Protein AF-A0A950PUH5-F1 (afdb_monomer)

Sequence (295 aa):
MNLLVKGTTGPLAGQVEVPCSKYHAHRALILASLAPGTSRIIGLSDARHVKYTIDVLRALGTTIEVAGNDFLVTGGPYRVKRRVVSVGSSGSTLYFMIGLASLADAPITLTAQKYFRRRPVGPLLHALAAMGVEFQSSHGCPPINISPRKPRGGRIVIPGTLSQWISGLLLLAPFADEHTVIEVEGELNERPYIDLTIRMMAAVGLHVEIGPGHRSFAIEPNQRAHPATMELPADIGSAAFGLAVTALHPSNVLFSGLQTMPGQTADHPEGAFLDIVAEMGLPMAYDAQARAVRV

Radius of gyration: 20.1 Å; Cα contacts (8 Å, |Δi|>4): 677; chains: 1; bounding box: 50×39×52 Å

Secondary structure (DSSP, 8-state):
---------S-EEEEEEPPB-HHHHHHHHHHHHHSSEEEEEES----HHHHHHHHHHHHTT-EEEEETTEEEEEE-S---S-SEEE-TT-HHHHHHHHHHGGGSSS-EEEE--TTGGG---HHHHHHHHHTT--EEESTT-S-EEE-------EEEEEETT-HHHHHHHHHHGGGSSS-EEEEEES----HHHHHHHHHHHHHTT---EEPGGGSEEEE-SS------EEE--B-HHHHHHHHHHHHHS-EEEEEET---SSGGG-SSTTTHHHHHHHHTT---EEETTTTEEE-

Solvent-accessible surface ar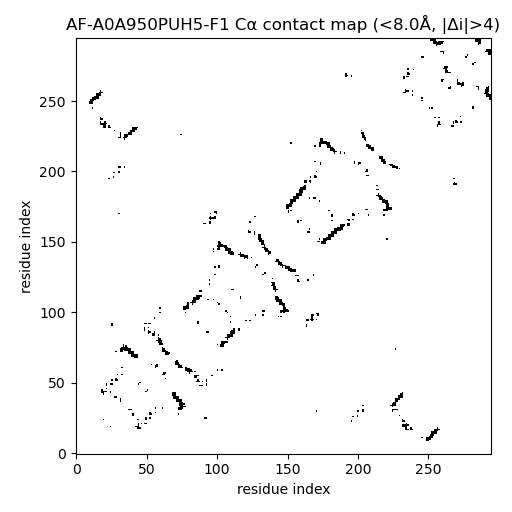ea (backbone atoms only — not comparable to full-atom values): 15040 Å² total; per-residue (Å²): 133,90,83,78,87,82,81,79,95,67,67,47,70,52,74,44,81,38,56,32,18,57,73,49,48,49,50,52,56,53,53,25,31,56,1,58,43,67,13,40,30,44,50,59,60,85,49,70,54,44,52,25,39,53,52,44,41,41,25,29,54,34,48,76,46,76,59,88,58,21,36,41,25,41,17,34,85,36,40,64,72,42,55,67,41,55,28,40,84,24,63,64,41,42,46,37,40,61,55,49,47,13,61,21,77,40,58,36,28,46,30,44,36,84,73,45,28,69,45,76,43,47,67,51,50,54,31,39,42,62,24,48,40,48,68,48,52,67,89,35,16,39,50,34,39,29,39,51,34,68,30,43,28,36,81,30,63,42,64,18,79,44,34,53,50,56,38,13,50,62,72,34,34,33,59,7,76,31,55,20,37,43,34,44,42,80,66,74,40,62,55,48,55,37,53,51,47,52,56,55,36,45,63,23,62,36,70,71,48,76,37,79,91,71,37,31,36,42,24,60,36,67,53,60,47,40,50,37,80,45,74,44,49,42,21,53,78,66,40,47,60,56,54,52,55,48,66,75,39,62,47,50,35,34,34,33,50,41,69,61,77,59,15,88,76,35,91,47,68,56,19,62,56,53,43,53,46,43,75,74,63,45,73,67,44,75,37,80,89,74,40,15,32,35,55

Structure (mmCIF, N/CA/C/O backbone):
data_AF-A0A950PUH5-F1
#
_entry.id   AF-A0A950PUH5-F1
#
loop_
_atom_site.group_PDB
_atom_site.id
_atom_site.type_symbol
_atom_site.label_atom_id
_atom_site.label_alt_id
_atom_site.label_comp_id
_atom_site.label_asym_id
_atom_site.label_entity_id
_atom_site.label_seq_id
_atom_site.pdbx_PDB_ins_code
_atom_site.Cartn_x
_atom_site.Cartn_y
_atom_site.Cartn_z
_atom_site.occupancy
_atom_site.B_iso_or_equiv
_atom_site.auth_seq_id
_atom_site.auth_comp_id
_atom_site.auth_asym_id
_atom_site.auth_atom_id
_atom_site.pdbx_PDB_model_num
ATOM 1 N N . MET A 1 1 ? -27.978 1.464 5.184 1.00 44.41 1 MET A N 1
ATOM 2 C CA . MET A 1 1 ? -28.828 2.222 6.123 1.00 44.41 1 MET A CA 1
ATOM 3 C C . MET A 1 1 ? -28.133 3.550 6.380 1.00 44.41 1 MET A C 1
ATOM 5 O O . MET A 1 1 ? -26.979 3.516 6.778 1.00 44.41 1 MET A O 1
ATOM 9 N N . ASN A 1 2 ? -28.769 4.686 6.084 1.00 54.84 2 ASN A N 1
ATOM 10 C CA . ASN A 1 2 ? -28.227 6.007 6.426 1.00 54.84 2 ASN A CA 1
ATOM 11 C C . ASN A 1 2 ? -28.844 6.416 7.766 1.00 54.84 2 ASN A C 1
ATOM 13 O O . ASN A 1 2 ? -29.885 7.067 7.790 1.00 54.84 2 ASN A O 1
ATOM 17 N N . LEU A 1 3 ? -28.268 5.933 8.868 1.00 69.88 3 LEU A N 1
ATOM 18 C CA . LEU A 1 3 ? -28.714 6.312 10.205 1.00 69.88 3 LEU A CA 1
ATOM 19 C C . LEU A 1 3 ? -28.167 7.711 10.519 1.00 69.88 3 LEU A C 1
ATOM 21 O O . LEU A 1 3 ? -26.961 7.928 10.441 1.00 69.88 3 LEU A O 1
ATOM 25 N N . LEU A 1 4 ? -29.047 8.650 10.861 1.00 73.31 4 LEU A N 1
ATOM 26 C CA . LEU A 1 4 ? -28.674 9.985 11.326 1.00 73.31 4 LEU A CA 1
ATOM 27 C C . LEU A 1 4 ? -29.206 10.156 12.751 1.00 73.31 4 LEU A C 1
ATOM 29 O O . LEU A 1 4 ? -30.419 10.202 12.952 1.00 73.31 4 LEU A O 1
ATOM 33 N N . VAL A 1 5 ? -28.307 10.251 13.731 1.00 72.44 5 VAL A N 1
ATOM 34 C CA . VAL A 1 5 ? -28.673 10.530 15.127 1.00 72.44 5 VAL A CA 1
ATOM 35 C C . VAL A 1 5 ? -28.865 12.041 15.284 1.00 72.44 5 VAL A C 1
ATOM 37 O O . VAL A 1 5 ? -27.945 12.812 15.020 1.00 72.44 5 VAL A O 1
ATOM 40 N N . LYS A 1 6 ? -30.070 12.478 15.673 1.00 72.00 6 LYS A N 1
ATOM 41 C CA . LYS A 1 6 ? -30.393 13.892 15.930 1.00 72.00 6 LYS A CA 1
ATOM 42 C C . LYS A 1 6 ? -30.508 14.137 17.430 1.00 72.00 6 LYS A C 1
ATOM 44 O O . LYS A 1 6 ? -31.550 13.865 18.017 1.00 72.00 6 LYS A O 1
ATOM 49 N N . GLY A 1 7 ? -29.444 14.695 18.001 1.00 70.31 7 GLY A N 1
ATOM 50 C CA . GLY A 1 7 ? -29.338 14.955 19.433 1.00 70.31 7 GLY A CA 1
ATOM 51 C C . GLY A 1 7 ? -29.055 13.690 20.244 1.00 70.31 7 GLY A C 1
ATOM 52 O O . GLY A 1 7 ? -29.505 12.596 19.915 1.00 70.31 7 GLY A O 1
ATOM 53 N N . THR A 1 8 ? -28.295 13.861 21.320 1.00 70.94 8 THR A N 1
ATOM 54 C CA . THR A 1 8 ? -28.185 12.899 22.415 1.00 70.94 8 THR A CA 1
ATOM 55 C C . THR A 1 8 ? -28.137 13.687 23.718 1.00 70.94 8 THR A C 1
ATOM 57 O O . THR A 1 8 ? -27.443 14.699 23.814 1.00 70.94 8 THR A O 1
ATOM 60 N N . THR A 1 9 ? -28.933 13.270 24.698 1.00 74.00 9 THR A N 1
ATOM 61 C CA . THR A 1 9 ? -28.999 13.899 26.028 1.00 74.00 9 THR A CA 1
ATOM 62 C C . THR A 1 9 ? -28.400 13.013 27.117 1.00 74.00 9 THR A C 1
ATOM 64 O O . THR A 1 9 ? -28.302 13.446 28.260 1.00 74.00 9 THR A O 1
ATOM 67 N N . GLY A 1 10 ? -28.029 11.773 26.783 1.00 80.94 10 GLY A N 1
ATOM 68 C CA . GLY A 1 10 ? -27.481 10.792 27.716 1.00 80.94 10 GLY A CA 1
ATOM 69 C C . GLY A 1 10 ? -26.020 10.453 27.416 1.00 80.94 10 GLY A C 1
ATOM 70 O O . GLY A 1 10 ? -25.538 10.744 26.316 1.00 80.94 10 GLY A O 1
ATOM 71 N N . PRO A 1 11 ? -25.316 9.834 28.381 1.00 88.19 11 PRO A N 1
ATOM 72 C CA . PRO A 1 11 ? -23.960 9.362 28.165 1.00 88.19 11 PRO A CA 1
ATOM 73 C C . PRO A 1 11 ? -23.928 8.264 27.098 1.00 88.19 11 PRO A C 1
ATOM 75 O O . PRO A 1 11 ? -24.840 7.439 27.006 1.00 88.19 11 PRO A O 1
ATOM 78 N N . LEU A 1 12 ? -22.865 8.240 26.302 1.00 91.25 12 LEU A N 1
ATOM 79 C CA . LEU A 1 12 ? -22.627 7.175 25.334 1.00 91.25 12 LEU A CA 1
ATOM 80 C C . LEU A 1 12 ? -22.021 5.977 26.055 1.00 91.25 12 LEU A C 1
ATOM 82 O O . LEU A 1 12 ? -21.025 6.115 26.753 1.00 91.25 12 LEU A O 1
ATOM 86 N N . ALA A 1 13 ? -22.593 4.791 25.887 1.00 93.38 13 ALA A N 1
ATOM 87 C CA . ALA A 1 13 ? -22.060 3.580 26.494 1.00 93.38 13 ALA A CA 1
ATOM 88 C C . ALA A 1 13 ? -22.127 2.409 25.519 1.00 93.38 13 ALA A C 1
ATOM 90 O O . ALA A 1 13 ? -23.060 2.312 24.720 1.00 93.38 13 ALA A O 1
ATOM 91 N N . GLY A 1 14 ? -21.149 1.511 25.600 1.00 93.69 14 GLY A N 1
ATOM 92 C CA . GLY A 1 14 ? -21.136 0.282 24.812 1.00 93.69 14 GLY A CA 1
ATOM 93 C C . GLY A 1 14 ? -19.748 -0.090 24.312 1.00 93.69 14 GLY A C 1
ATOM 94 O O . GLY A 1 14 ? -18.735 0.232 24.929 1.00 93.69 14 GLY A O 1
ATOM 95 N N . GLN A 1 15 ? -19.717 -0.795 23.187 1.00 94.31 15 GLN A N 1
ATOM 96 C CA . GLN A 1 15 ? -18.498 -1.291 22.564 1.00 94.31 15 GLN A CA 1
ATOM 97 C C . GLN A 1 15 ? -18.564 -1.058 21.057 1.00 94.31 15 GLN A C 1
ATOM 99 O O . GLN A 1 15 ? -19.607 -1.262 20.434 1.00 94.31 15 GLN A O 1
ATOM 104 N N . VAL A 1 16 ? -17.443 -0.638 20.483 1.00 92.81 16 VAL A N 1
ATOM 105 C CA . VAL A 1 16 ? -17.252 -0.467 19.045 1.00 92.81 16 VAL A CA 1
ATOM 106 C C . VAL A 1 16 ? -16.056 -1.310 18.630 1.00 92.81 16 VAL A C 1
ATOM 108 O O . VAL A 1 16 ? -14.972 -1.187 19.195 1.00 92.81 16 VAL A O 1
ATOM 111 N N . GLU A 1 17 ? -16.254 -2.172 17.640 1.00 92.75 17 GLU A N 1
ATOM 112 C CA . GLU A 1 17 ? -15.165 -2.903 17.002 1.00 92.75 17 GLU A CA 1
ATOM 113 C C . GLU A 1 17 ? -14.453 -1.985 16.006 1.00 92.75 17 GLU A C 1
ATOM 115 O O . GLU A 1 17 ? -15.073 -1.451 15.082 1.00 92.75 17 GLU A O 1
ATOM 120 N N . VAL A 1 18 ? -13.152 -1.771 16.206 1.00 94.06 18 VAL A N 1
ATOM 121 C CA . VAL A 1 18 ? -12.326 -1.008 15.272 1.00 94.06 18 VAL A CA 1
ATOM 122 C C . VAL A 1 18 ? -11.868 -1.951 14.157 1.00 94.06 18 VAL A C 1
ATOM 124 O O . VAL A 1 18 ? -11.205 -2.948 14.448 1.00 94.06 18 VAL A O 1
ATOM 127 N N . PRO A 1 19 ? -12.188 -1.662 12.882 1.00 94.19 19 PRO A N 1
ATOM 128 C CA . PRO A 1 19 ? -11.822 -2.538 11.775 1.00 94.19 19 PRO A CA 1
ATOM 129 C C . PRO A 1 19 ? -10.303 -2.566 11.558 1.00 94.19 19 PRO A C 1
ATOM 131 O O . PRO A 1 19 ? -9.586 -1.649 11.960 1.00 94.19 19 PRO A O 1
ATOM 134 N N . CYS A 1 20 ? -9.804 -3.583 10.854 1.00 95.69 20 CYS A N 1
ATOM 135 C CA . CYS A 1 20 ? -8.401 -3.640 10.443 1.00 95.69 20 CYS A CA 1
ATOM 136 C C . CYS A 1 20 ? -8.028 -2.498 9.480 1.00 95.69 20 CYS A C 1
ATOM 138 O O . CYS A 1 20 ? -8.773 -2.162 8.549 1.00 95.69 20 CYS A O 1
ATOM 140 N N . SER A 1 21 ? -6.814 -1.969 9.648 1.00 96.62 21 SER A N 1
ATOM 141 C CA . SER A 1 21 ? -6.247 -0.864 8.876 1.00 96.62 21 SER A CA 1
ATOM 142 C C . SER A 1 21 ? -6.249 -1.145 7.378 1.00 96.62 21 SER A C 1
ATOM 144 O O . SER A 1 21 ? -5.502 -1.987 6.869 1.00 96.62 21 SER A O 1
ATOM 146 N N . LYS A 1 22 ? -7.038 -0.363 6.631 1.00 96.12 22 LYS A N 1
ATOM 147 C CA . LYS A 1 22 ? -7.065 -0.427 5.159 1.00 96.12 22 LYS A CA 1
ATOM 148 C C . LYS A 1 22 ? -5.685 -0.150 4.549 1.00 96.12 22 LYS A C 1
ATOM 150 O O . LYS A 1 22 ? -5.359 -0.685 3.492 1.00 96.12 22 LYS A O 1
ATOM 155 N N . TYR A 1 23 ? -4.871 0.690 5.198 1.00 97.25 23 TYR A N 1
ATOM 156 C CA . TYR A 1 23 ? -3.547 1.074 4.706 1.00 97.25 23 TYR A CA 1
ATOM 157 C C . TYR A 1 23 ? -2.560 -0.092 4.759 1.00 97.25 23 TYR A C 1
ATOM 159 O O . TYR A 1 23 ? -1.785 -0.265 3.812 1.00 97.25 23 TYR A O 1
ATOM 167 N N . HIS A 1 24 ? -2.637 -0.894 5.824 1.00 98.31 24 HIS A N 1
ATOM 168 C CA . HIS A 1 24 ? -1.911 -2.154 5.949 1.00 98.31 24 HIS A CA 1
ATOM 169 C C . HIS A 1 24 ? -2.486 -3.196 4.992 1.00 98.31 24 HIS A C 1
ATOM 171 O O . HIS A 1 24 ? -1.733 -3.798 4.237 1.00 98.31 24 HIS A O 1
ATOM 177 N N . ALA A 1 25 ? -3.814 -3.341 4.930 1.00 98.44 25 ALA A N 1
ATOM 178 C CA . ALA A 1 25 ? -4.468 -4.335 4.081 1.00 98.44 25 ALA A CA 1
ATOM 179 C C . ALA A 1 25 ? -4.071 -4.200 2.602 1.00 98.44 25 ALA A C 1
ATOM 181 O O . ALA A 1 25 ? -3.715 -5.192 1.970 1.00 98.44 25 ALA A O 1
ATOM 182 N N . HIS A 1 26 ? -4.062 -2.975 2.059 1.00 98.69 26 HIS A N 1
ATOM 183 C CA . HIS A 1 26 ? -3.598 -2.710 0.693 1.00 98.69 26 HIS A CA 1
ATOM 184 C C . HIS A 1 26 ? -2.181 -3.243 0.448 1.00 98.69 26 HIS A C 1
ATOM 186 O O . HIS A 1 26 ? -1.953 -3.965 -0.520 1.00 98.69 26 HIS A O 1
ATOM 192 N N . ARG A 1 27 ? -1.237 -2.895 1.327 1.00 98.75 27 ARG A N 1
ATOM 193 C CA . ARG A 1 27 ? 0.175 -3.271 1.194 1.00 98.75 27 ARG A CA 1
ATOM 194 C C . ARG A 1 27 ? 0.385 -4.762 1.411 1.00 98.75 27 ARG A C 1
ATOM 196 O O . ARG A 1 27 ? 1.064 -5.377 0.604 1.00 98.75 27 ARG A O 1
ATOM 203 N N . ALA A 1 28 ? -0.242 -5.341 2.433 1.00 98.81 28 ALA A N 1
ATOM 204 C CA . ALA A 1 28 ? -0.144 -6.763 2.737 1.00 98.81 28 ALA A CA 1
ATOM 205 C C . ALA A 1 28 ? -0.625 -7.609 1.555 1.00 98.81 28 ALA A C 1
ATOM 207 O O . ALA A 1 28 ? 0.095 -8.494 1.108 1.00 98.81 28 ALA A O 1
ATOM 208 N N . LEU A 1 29 ? -1.800 -7.298 0.994 1.00 98.88 29 LEU A N 1
ATOM 209 C CA . LEU A 1 29 ? -2.351 -8.024 -0.155 1.00 98.88 29 LEU A CA 1
ATOM 210 C C . LEU A 1 29 ? -1.448 -7.918 -1.389 1.00 98.88 29 LEU A C 1
ATOM 212 O O . LEU A 1 29 ? -1.213 -8.917 -2.064 1.00 98.88 29 LEU A O 1
ATOM 216 N N . ILE A 1 30 ? -0.930 -6.721 -1.676 1.00 98.88 30 ILE A N 1
ATOM 217 C CA . ILE A 1 30 ? -0.056 -6.485 -2.831 1.00 98.88 30 ILE A CA 1
ATOM 218 C C . ILE A 1 30 ? 1.291 -7.195 -2.655 1.00 98.88 30 ILE A C 1
ATOM 220 O O . ILE A 1 30 ? 1.709 -7.936 -3.540 1.00 98.88 30 ILE A O 1
ATOM 224 N N . LEU A 1 31 ? 1.955 -7.034 -1.512 1.00 98.88 31 LEU A N 1
ATOM 225 C CA . LEU A 1 31 ? 3.243 -7.676 -1.234 1.00 98.88 31 LEU A CA 1
ATOM 226 C C . LEU A 1 31 ? 3.122 -9.202 -1.229 1.00 98.88 31 LEU A C 1
ATOM 228 O O . LEU A 1 31 ? 3.927 -9.886 -1.856 1.00 98.88 31 LEU A O 1
ATOM 232 N N . ALA A 1 32 ? 2.064 -9.733 -0.615 1.00 98.81 32 ALA A N 1
ATOM 233 C CA . ALA A 1 32 ? 1.761 -11.157 -0.643 1.00 98.81 32 ALA A CA 1
ATOM 234 C C . ALA A 1 32 ? 1.524 -11.685 -2.065 1.00 98.81 32 ALA A C 1
ATOM 236 O O . ALA A 1 32 ? 1.922 -12.801 -2.378 1.00 98.81 32 ALA A O 1
ATOM 237 N N . SER A 1 33 ? 0.902 -10.890 -2.943 1.00 98.81 33 SER A N 1
ATOM 238 C CA . SER A 1 33 ? 0.663 -11.292 -4.333 1.00 98.81 33 SER A CA 1
ATOM 239 C C . SER A 1 33 ? 1.938 -11.367 -5.180 1.00 98.81 33 SER A C 1
ATOM 241 O O . SER A 1 33 ? 1.992 -12.152 -6.125 1.00 98.81 33 SER A O 1
ATOM 243 N N . LEU A 1 34 ? 2.967 -10.596 -4.813 1.00 98.56 34 LEU A N 1
ATOM 244 C CA . LEU A 1 34 ? 4.275 -10.568 -5.472 1.00 98.56 34 LEU A CA 1
ATOM 245 C C . LEU A 1 34 ? 5.205 -11.692 -4.992 1.00 98.56 34 LEU A C 1
ATOM 247 O O . LEU A 1 34 ? 6.172 -12.016 -5.679 1.00 98.56 34 LEU A O 1
ATOM 251 N N . ALA A 1 35 ? 4.926 -12.281 -3.828 1.00 98.38 35 ALA A N 1
ATOM 252 C CA . ALA A 1 35 ? 5.713 -13.347 -3.224 1.00 98.38 35 ALA A CA 1
ATOM 253 C C . ALA A 1 35 ? 5.300 -14.731 -3.763 1.00 98.38 35 ALA A C 1
ATOM 255 O O . ALA A 1 35 ? 4.180 -15.170 -3.497 1.00 98.38 35 ALA A O 1
ATOM 256 N N . PRO A 1 36 ? 6.167 -15.465 -4.489 1.00 98.19 36 PRO A N 1
ATOM 257 C CA . PRO A 1 36 ? 5.839 -16.810 -4.954 1.00 98.19 36 PRO A CA 1
ATOM 258 C C . PRO A 1 36 ? 5.599 -17.771 -3.781 1.00 98.19 36 PRO A C 1
ATOM 260 O O . PRO A 1 36 ? 6.503 -18.026 -2.986 1.00 98.19 36 PRO A O 1
ATOM 263 N N . GLY A 1 37 ? 4.387 -18.322 -3.693 1.00 98.38 37 GLY A N 1
ATOM 264 C CA . GLY A 1 37 ? 3.935 -19.171 -2.583 1.00 98.38 37 GLY A CA 1
ATOM 265 C C . GLY A 1 37 ? 2.745 -18.561 -1.839 1.00 98.38 37 GLY A C 1
ATOM 266 O O . GLY A 1 37 ? 2.117 -17.630 -2.334 1.00 98.38 37 GLY A O 1
ATOM 267 N N . THR A 1 38 ? 2.405 -19.098 -0.664 1.00 98.69 38 THR A N 1
ATOM 268 C CA . THR A 1 38 ? 1.219 -18.663 0.095 1.00 98.69 38 THR A CA 1
ATOM 269 C C . THR A 1 38 ? 1.609 -17.840 1.314 1.00 98.69 38 THR A C 1
ATOM 271 O O . THR A 1 38 ? 2.262 -18.344 2.224 1.00 98.69 38 THR A O 1
ATOM 274 N N . SER A 1 39 ? 1.172 -16.583 1.339 1.00 98.88 39 SER A N 1
ATOM 275 C CA . SER A 1 39 ? 1.250 -15.703 2.508 1.00 98.88 39 SER A CA 1
ATOM 276 C C . SER A 1 39 ? -0.055 -15.745 3.299 1.00 98.88 39 SER A C 1
ATOM 278 O O . SER A 1 39 ? -1.132 -15.934 2.724 1.00 98.88 39 SER A O 1
ATOM 280 N N . ARG A 1 40 ? 0.034 -15.510 4.609 1.00 98.75 40 ARG A N 1
ATOM 281 C CA . ARG A 1 40 ? -1.126 -15.369 5.497 1.00 98.75 40 ARG A CA 1
ATOM 282 C C . ARG A 1 40 ? -1.222 -13.928 5.976 1.00 98.75 40 ARG A C 1
ATOM 284 O O . ARG A 1 40 ? -0.257 -13.383 6.500 1.00 98.75 40 ARG A O 1
ATOM 291 N N . ILE A 1 41 ? -2.383 -13.314 5.813 1.00 98.69 41 ILE A N 1
ATOM 292 C CA . ILE A 1 41 ? -2.662 -11.981 6.346 1.00 98.69 41 ILE A CA 1
ATOM 293 C C . ILE A 1 41 ? -3.685 -12.153 7.462 1.00 98.69 41 ILE A C 1
ATOM 295 O O . ILE A 1 41 ? -4.821 -12.535 7.187 1.00 98.69 41 ILE A O 1
ATOM 299 N N . ILE A 1 42 ? -3.261 -11.916 8.701 1.00 97.94 42 ILE A N 1
ATOM 300 C CA . ILE A 1 42 ? -4.101 -12.048 9.890 1.00 97.94 42 ILE A CA 1
ATOM 301 C C . ILE A 1 42 ? -5.000 -10.815 9.990 1.00 97.94 42 ILE A C 1
ATOM 303 O O . ILE A 1 42 ? -4.504 -9.686 10.048 1.00 97.94 42 ILE A O 1
ATOM 307 N N . GLY A 1 43 ? -6.313 -11.042 10.005 1.00 95.62 43 GLY A N 1
ATOM 308 C CA . GLY A 1 43 ? -7.332 -9.994 9.978 1.00 95.62 43 GLY A CA 1
ATOM 309 C C . GLY A 1 43 ? -7.913 -9.723 8.585 1.00 95.62 43 GLY A C 1
ATOM 310 O O . GLY A 1 43 ? -7.241 -9.824 7.554 1.00 95.62 43 GLY A O 1
ATOM 311 N N . LEU A 1 44 ? -9.187 -9.317 8.561 1.00 95.31 44 LEU A N 1
ATOM 312 C CA . LEU A 1 44 ? -9.906 -8.903 7.354 1.00 95.31 44 LEU A CA 1
ATOM 313 C C . LEU A 1 44 ? -10.185 -7.402 7.385 1.00 95.31 44 LEU A C 1
ATOM 315 O O . LEU A 1 44 ? -10.523 -6.837 8.419 1.00 95.31 44 LEU A O 1
ATOM 319 N N . SER A 1 45 ? -10.130 -6.762 6.217 1.00 92.56 45 SER A N 1
ATOM 320 C CA . SER A 1 45 ? -10.630 -5.398 6.044 1.00 92.56 45 SER A CA 1
ATOM 321 C C . SER A 1 45 ? -11.886 -5.423 5.178 1.00 92.56 45 SER A C 1
ATOM 323 O O . SER A 1 45 ? -11.873 -5.900 4.040 1.00 92.56 45 SER A O 1
ATOM 325 N N . ASP A 1 46 ? -12.984 -4.895 5.710 1.00 86.00 46 ASP A N 1
ATOM 326 C CA . ASP A 1 46 ? -14.260 -4.751 5.008 1.00 86.00 46 ASP A CA 1
ATOM 327 C C . ASP A 1 46 ? -14.319 -3.479 4.140 1.00 86.00 46 ASP A C 1
ATOM 329 O O . ASP A 1 46 ? -15.240 -3.308 3.323 1.00 86.00 46 ASP A O 1
ATOM 333 N N . ALA A 1 47 ? -13.297 -2.621 4.261 1.00 92.06 47 ALA A N 1
ATOM 334 C CA . ALA A 1 47 ? -13.162 -1.370 3.545 1.00 92.06 47 ALA A CA 1
ATOM 335 C C . ALA A 1 47 ? -13.336 -1.581 2.037 1.00 92.06 47 ALA A C 1
ATOM 337 O O . ALA A 1 47 ? -12.592 -2.308 1.373 1.00 92.06 47 ALA A O 1
ATOM 338 N N . ARG A 1 48 ? -14.300 -0.861 1.450 1.00 93.69 48 ARG A N 1
ATOM 339 C CA . ARG A 1 48 ? -14.618 -0.958 0.015 1.00 93.69 48 ARG A CA 1
ATOM 340 C C . ARG A 1 48 ? -13.395 -0.742 -0.880 1.00 93.69 48 ARG A C 1
ATOM 342 O O . ARG A 1 48 ? -13.300 -1.351 -1.938 1.00 93.69 48 ARG A O 1
ATOM 349 N N . HIS A 1 49 ? -12.462 0.106 -0.454 1.00 95.06 49 HIS A N 1
ATOM 350 C CA . HIS A 1 49 ? -11.229 0.358 -1.192 1.00 95.06 49 HIS A CA 1
ATOM 351 C C . HIS A 1 49 ? -10.330 -0.883 -1.284 1.00 95.06 49 HIS A C 1
ATOM 353 O O . HIS A 1 49 ? -9.777 -1.131 -2.352 1.00 95.06 49 HIS A O 1
ATOM 359 N N . VAL A 1 50 ? -10.244 -1.692 -0.225 1.00 97.75 50 VAL A N 1
ATOM 360 C CA . VAL A 1 50 ? -9.453 -2.935 -0.198 1.00 97.75 50 VAL A CA 1
ATOM 361 C C . VAL A 1 50 ? -10.046 -3.978 -1.145 1.00 97.75 50 VAL A C 1
ATOM 363 O O . VAL A 1 50 ? -9.304 -4.662 -1.847 1.00 97.75 50 VAL A O 1
ATOM 366 N N . LYS A 1 51 ? -11.378 -4.026 -1.276 1.00 97.69 51 LYS A N 1
ATOM 367 C CA . LYS A 1 51 ? -12.051 -4.896 -2.257 1.00 97.69 51 LYS A CA 1
ATOM 368 C C . LYS A 1 51 ? -11.600 -4.609 -3.694 1.00 97.69 51 LYS A C 1
ATOM 370 O O . LYS A 1 51 ? -11.349 -5.552 -4.435 1.00 97.69 51 LYS A O 1
ATOM 375 N N . TYR A 1 52 ? -11.387 -3.340 -4.065 1.00 98.31 52 TYR A N 1
ATOM 376 C CA . TYR A 1 52 ? -10.839 -3.009 -5.388 1.00 98.31 52 TYR A CA 1
ATOM 377 C C . TYR A 1 52 ? -9.407 -3.521 -5.580 1.00 98.31 52 TYR A C 1
ATOM 379 O O . TYR A 1 52 ? -9.072 -3.971 -6.670 1.00 98.31 52 TYR A O 1
ATOM 387 N N . THR A 1 53 ? -8.565 -3.505 -4.540 1.00 98.75 53 THR A N 1
ATOM 388 C CA . THR A 1 53 ? -7.233 -4.133 -4.610 1.00 98.75 53 THR A CA 1
ATOM 389 C C . THR A 1 53 ? -7.344 -5.633 -4.840 1.00 98.75 53 THR A C 1
ATOM 391 O O . THR A 1 53 ? -6.723 -6.144 -5.765 1.00 98.75 53 THR A O 1
ATOM 394 N N . ILE A 1 54 ? -8.188 -6.326 -4.071 1.00 98.69 54 ILE A N 1
ATOM 395 C CA . ILE A 1 54 ? -8.438 -7.764 -4.248 1.00 98.69 54 ILE A CA 1
ATOM 396 C C . ILE A 1 54 ? -8.909 -8.060 -5.681 1.00 98.69 54 ILE A C 1
ATOM 398 O O . ILE A 1 54 ? -8.427 -9.002 -6.307 1.00 98.69 54 ILE A O 1
ATOM 402 N N . ASP A 1 55 ? -9.812 -7.247 -6.232 1.00 98.56 55 ASP A N 1
ATOM 403 C CA . ASP A 1 55 ? -10.326 -7.425 -7.593 1.00 98.56 55 ASP A CA 1
ATOM 404 C C . ASP A 1 55 ? -9.254 -7.240 -8.671 1.00 98.56 55 ASP A C 1
ATOM 406 O O . ASP A 1 55 ? -9.243 -7.995 -9.652 1.00 98.56 55 ASP A O 1
ATOM 410 N N . VAL A 1 56 ? -8.356 -6.265 -8.498 1.00 98.81 56 VAL A N 1
ATOM 411 C CA . VAL A 1 56 ? -7.211 -6.046 -9.394 1.00 98.81 56 VAL A CA 1
ATOM 412 C C . VAL A 1 56 ? -6.228 -7.211 -9.302 1.00 98.81 56 VAL A C 1
ATOM 414 O O . VAL A 1 56 ? -5.854 -7.758 -10.335 1.00 98.81 56 VAL A O 1
ATOM 417 N N . LEU A 1 57 ? -5.873 -7.661 -8.099 1.00 98.88 57 LEU A N 1
ATOM 418 C CA . LEU A 1 57 ? -4.962 -8.794 -7.911 1.00 98.88 57 LEU A CA 1
ATOM 419 C C . LEU A 1 57 ? -5.536 -10.093 -8.498 1.00 98.88 57 LEU A C 1
ATOM 421 O O . LEU A 1 57 ? -4.859 -10.799 -9.239 1.00 98.88 57 LEU A O 1
ATOM 425 N N . ARG A 1 58 ? -6.830 -10.364 -8.293 1.00 98.75 58 ARG A N 1
ATOM 426 C CA . ARG A 1 58 ? -7.522 -11.490 -8.948 1.00 98.75 58 ARG A CA 1
ATOM 427 C C . ARG A 1 58 ? -7.566 -11.346 -10.470 1.00 98.75 58 ARG A C 1
ATOM 429 O O . ARG A 1 58 ? -7.446 -12.335 -11.188 1.00 98.75 58 ARG A O 1
ATOM 436 N N . ALA A 1 59 ? -7.728 -10.124 -10.988 1.00 98.75 59 ALA A N 1
ATOM 437 C CA . ALA A 1 59 ? -7.639 -9.860 -12.427 1.00 98.75 59 ALA A CA 1
ATOM 438 C C . ALA A 1 59 ? -6.232 -10.125 -12.988 1.00 98.75 59 ALA A C 1
ATOM 440 O O . ALA A 1 59 ? -6.122 -10.487 -14.158 1.00 98.75 59 ALA A O 1
ATOM 441 N N . LEU A 1 60 ? -5.199 -10.004 -12.154 1.00 98.81 60 LEU A N 1
ATOM 442 C CA . LEU A 1 60 ? -3.805 -10.365 -12.427 1.00 98.81 60 LEU A CA 1
ATOM 443 C C . LEU A 1 60 ? -3.475 -11.825 -12.064 1.00 98.81 60 LEU A C 1
ATOM 445 O O . LEU A 1 60 ? -2.313 -12.218 -12.086 1.00 98.81 60 LEU A O 1
ATOM 449 N N . GLY A 1 61 ? -4.481 -12.648 -11.752 1.00 98.50 61 GLY A N 1
ATOM 450 C CA . GLY A 1 61 ? -4.315 -14.085 -11.543 1.00 98.50 61 GLY A CA 1
ATOM 451 C C . GLY A 1 61 ? -3.878 -14.503 -10.140 1.00 98.50 61 GLY A C 1
ATOM 452 O O . GLY A 1 61 ? -3.680 -15.696 -9.920 1.00 98.50 61 GLY A O 1
ATOM 453 N N . THR A 1 62 ? -3.771 -13.575 -9.186 1.00 98.75 62 THR A N 1
ATOM 454 C CA . THR A 1 62 ? -3.510 -13.903 -7.778 1.00 98.75 62 THR A CA 1
ATOM 455 C C . THR A 1 62 ? -4.715 -14.611 -7.163 1.00 98.75 62 THR A C 1
ATOM 457 O O . THR A 1 62 ? -5.855 -14.145 -7.280 1.00 98.75 62 THR A O 1
ATOM 460 N N . THR A 1 63 ? -4.466 -15.713 -6.457 1.00 98.69 63 THR A N 1
ATOM 461 C CA . THR A 1 63 ? -5.505 -16.408 -5.686 1.00 98.69 63 THR A CA 1
ATOM 462 C C . THR A 1 63 ? -5.568 -15.810 -4.286 1.00 98.69 63 THR A C 1
ATOM 464 O O . THR A 1 63 ? -4.549 -15.704 -3.609 1.00 98.69 63 T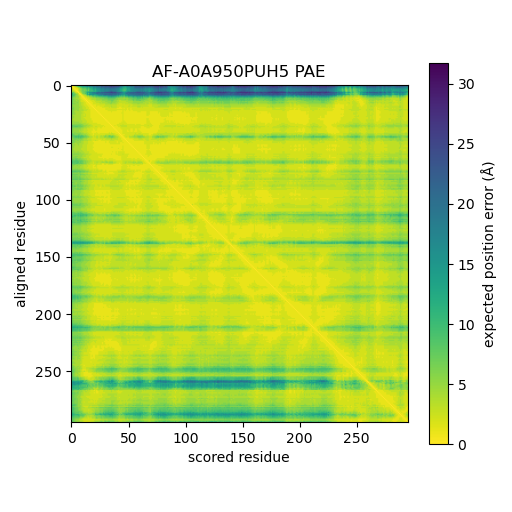HR A O 1
ATOM 467 N N . ILE A 1 64 ? -6.761 -15.368 -3.880 1.00 98.69 64 ILE A N 1
ATOM 468 C CA . ILE A 1 64 ? -7.014 -14.748 -2.575 1.00 98.69 64 ILE A CA 1
ATOM 469 C C . ILE A 1 64 ? -8.255 -15.405 -1.986 1.00 98.69 64 ILE 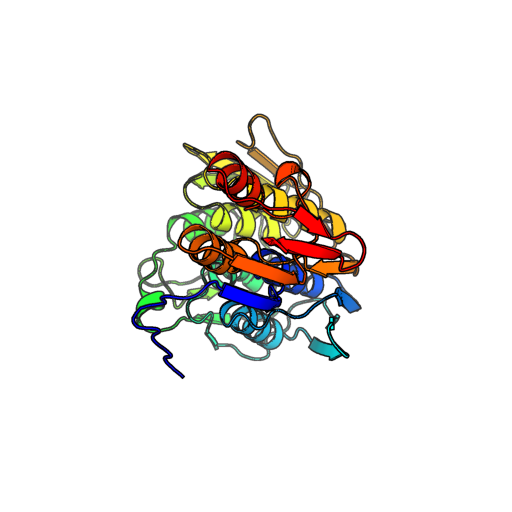A C 1
ATOM 471 O O . ILE A 1 64 ? -9.365 -15.200 -2.497 1.00 98.69 64 ILE A O 1
ATOM 475 N N . GLU A 1 65 ? -8.056 -16.159 -0.916 1.00 98.38 65 GLU A N 1
ATOM 476 C CA . GLU A 1 65 ? -9.085 -16.893 -0.185 1.00 98.38 65 GLU A CA 1
ATOM 477 C C . GLU A 1 65 ? -9.258 -16.303 1.215 1.00 98.38 65 GLU A C 1
ATOM 479 O O . GLU A 1 65 ? -8.349 -15.674 1.754 1.00 98.38 65 GLU A O 1
ATOM 484 N N . VAL A 1 66 ? -10.442 -16.491 1.795 1.00 97.88 66 VAL A N 1
ATOM 485 C CA . VAL A 1 66 ? -10.720 -16.126 3.188 1.00 97.88 66 VAL A CA 1
ATOM 486 C C . VAL A 1 66 ? -10.783 -17.415 3.996 1.00 97.88 66 VAL A C 1
ATOM 488 O O . VAL A 1 66 ? -11.627 -18.268 3.721 1.00 97.88 66 VAL A O 1
ATOM 491 N N . ALA A 1 67 ? -9.895 -17.555 4.976 1.00 95.75 67 ALA A N 1
ATOM 492 C CA . ALA A 1 67 ? -9.833 -18.698 5.881 1.00 95.75 67 ALA A CA 1
ATOM 493 C C . ALA A 1 67 ? -10.079 -18.213 7.315 1.00 95.75 67 ALA A C 1
ATOM 495 O O . ALA A 1 67 ? -9.185 -17.680 7.969 1.00 95.75 67 ALA A O 1
ATOM 496 N N . GLY A 1 68 ? -11.315 -18.359 7.800 1.00 95.12 68 GLY A N 1
ATOM 497 C CA . GLY A 1 68 ? -11.732 -17.744 9.062 1.00 95.12 68 GLY A CA 1
ATOM 498 C C . GLY A 1 68 ? -11.709 -16.217 8.958 1.00 95.12 68 GLY A C 1
ATOM 499 O O . GLY A 1 68 ? -12.396 -15.656 8.107 1.00 95.12 68 GLY A O 1
ATOM 500 N N . ASN A 1 69 ? -10.896 -15.566 9.793 1.00 94.00 69 ASN A N 1
ATOM 501 C CA . ASN A 1 69 ? -10.712 -14.109 9.815 1.00 94.00 69 ASN A CA 1
ATOM 502 C C . ASN A 1 69 ? -9.422 -13.643 9.117 1.00 94.00 69 ASN A C 1
ATOM 504 O O . ASN A 1 69 ? -8.970 -12.526 9.353 1.00 94.00 69 ASN A O 1
ATOM 508 N N . ASP A 1 70 ? -8.854 -14.469 8.239 1.00 98.06 70 ASP A N 1
ATOM 509 C CA . ASP A 1 70 ? -7.580 -14.185 7.582 1.00 98.06 70 ASP A CA 1
ATOM 510 C C . ASP A 1 70 ? -7.700 -14.283 6.062 1.00 98.06 70 ASP A C 1
ATOM 512 O O . ASP A 1 70 ? -8.502 -15.062 5.533 1.00 98.06 70 ASP A O 1
ATOM 516 N N . PHE A 1 71 ? -6.853 -13.542 5.347 1.00 98.56 71 PHE A N 1
ATOM 517 C CA . PHE A 1 71 ? -6.627 -13.796 3.927 1.00 98.56 71 PHE A CA 1
ATOM 518 C C . PHE A 1 71 ? -5.487 -14.800 3.741 1.00 98.56 71 PHE A C 1
ATOM 520 O O . PHE A 1 71 ? -4.400 -14.636 4.300 1.00 98.56 71 PHE A O 1
ATOM 527 N N . LEU A 1 72 ? -5.706 -15.794 2.884 1.00 98.75 72 LEU A N 1
ATOM 528 C CA . LEU A 1 72 ? -4.645 -16.614 2.306 1.00 98.75 72 LEU A CA 1
ATOM 529 C C . LEU A 1 72 ? -4.406 -16.143 0.877 1.00 98.75 72 LEU A C 1
ATOM 531 O O . LEU A 1 72 ? -5.322 -16.136 0.052 1.00 98.75 72 LEU A O 1
ATOM 535 N N . VAL A 1 73 ? -3.182 -15.705 0.597 1.00 98.88 73 VAL A N 1
ATOM 536 C CA . VAL A 1 73 ? -2.809 -15.122 -0.693 1.00 98.88 73 VAL A CA 1
ATOM 537 C C . VAL A 1 73 ? -1.727 -15.981 -1.321 1.00 98.88 73 VAL A C 1
ATOM 539 O O . VAL A 1 73 ? -0.598 -16.004 -0.834 1.00 98.88 73 VAL A O 1
ATOM 542 N N . THR A 1 74 ? -2.061 -16.667 -2.411 1.00 98.81 74 THR A N 1
ATOM 543 C CA . THR A 1 74 ? -1.081 -17.388 -3.227 1.00 98.81 74 THR A CA 1
ATOM 544 C C . THR A 1 74 ? -0.560 -16.450 -4.310 1.00 98.81 74 THR A C 1
ATOM 546 O O . THR A 1 74 ? -1.253 -16.170 -5.297 1.00 98.81 74 THR A O 1
ATOM 549 N N . GLY A 1 75 ? 0.645 -15.933 -4.082 1.00 98.44 75 GLY A N 1
ATOM 550 C CA . GLY A 1 75 ? 1.346 -15.017 -4.968 1.00 98.44 75 GLY A CA 1
ATOM 551 C C . GLY A 1 75 ? 2.238 -15.717 -5.991 1.00 98.44 75 GLY A C 1
ATOM 552 O O . GLY A 1 75 ? 2.393 -16.943 -6.012 1.00 98.44 75 GLY A O 1
ATOM 553 N N . GLY A 1 76 ? 2.818 -14.910 -6.875 1.00 96.81 76 GLY A N 1
ATOM 554 C CA . GLY A 1 76 ? 3.656 -15.353 -7.984 1.00 96.81 76 GLY A CA 1
ATOM 555 C C . GLY A 1 76 ? 3.572 -14.400 -9.179 1.00 96.81 76 GLY A C 1
ATOM 556 O O . GLY A 1 76 ? 3.042 -13.297 -9.053 1.00 96.81 76 GLY A O 1
ATOM 557 N N . PRO A 1 77 ? 4.080 -14.807 -10.357 1.00 97.44 77 PRO A N 1
ATOM 558 C CA . PRO A 1 77 ? 4.014 -13.983 -11.560 1.00 97.44 77 PRO A CA 1
ATOM 559 C C . PRO A 1 77 ? 2.572 -13.611 -11.913 1.00 97.44 77 PRO A C 1
ATOM 561 O O . PRO A 1 77 ? 1.698 -14.483 -11.958 1.00 97.44 77 PRO A O 1
ATOM 564 N N . TYR A 1 78 ? 2.331 -12.335 -12.214 1.00 98.56 78 TYR A N 1
ATOM 565 C CA . TYR A 1 78 ? 1.011 -11.873 -12.626 1.00 98.56 78 TYR A CA 1
ATOM 566 C C . TYR A 1 78 ? 0.631 -12.435 -13.997 1.00 98.56 78 TYR A C 1
ATOM 568 O O . TYR A 1 78 ? 1.335 -12.254 -14.990 1.00 98.56 78 TYR A O 1
ATOM 576 N N . ARG A 1 79 ? -0.525 -13.100 -14.041 1.00 98.31 79 ARG A N 1
ATOM 577 C CA . ARG A 1 79 ? -1.120 -13.688 -15.241 1.00 98.31 79 ARG A CA 1
ATOM 578 C C . ARG A 1 79 ? -2.482 -13.076 -15.487 1.00 98.31 79 ARG A C 1
ATOM 580 O O . ARG A 1 79 ? -3.424 -13.341 -14.736 1.00 98.31 79 ARG A O 1
ATOM 587 N N . VAL A 1 80 ? -2.615 -12.275 -16.538 1.00 98.50 80 VAL A N 1
ATOM 588 C CA . VAL A 1 80 ? -3.848 -11.517 -16.777 1.00 98.50 80 VAL A CA 1
ATOM 589 C C . VAL A 1 80 ? -5.024 -12.465 -17.025 1.00 98.50 80 VAL A C 1
ATOM 591 O O . VAL A 1 80 ? -5.076 -13.203 -18.006 1.00 98.50 80 VAL A O 1
ATOM 594 N N . LYS A 1 81 ? -6.020 -12.408 -16.139 1.00 98.50 81 LYS A N 1
ATOM 595 C CA . LYS A 1 81 ? -7.322 -13.084 -16.267 1.00 98.50 81 LYS A CA 1
ATOM 596 C C . LYS A 1 81 ? -8.412 -12.148 -16.772 1.00 98.50 81 LYS A C 1
ATOM 598 O O . LYS A 1 81 ? -9.363 -12.597 -17.405 1.00 98.50 81 LYS A O 1
ATOM 603 N N . ARG A 1 82 ? -8.289 -10.845 -16.500 1.00 98.19 82 ARG A N 1
ATOM 604 C CA . ARG A 1 82 ? -9.207 -9.806 -16.993 1.00 98.19 82 ARG A CA 1
ATOM 605 C C . ARG A 1 82 ? -8.408 -8.605 -17.479 1.00 98.19 82 ARG A C 1
ATOM 607 O O . ARG A 1 82 ? -7.669 -8.006 -16.709 1.00 98.19 82 ARG A O 1
ATOM 614 N N . ARG A 1 83 ? -8.600 -8.230 -18.747 1.00 97.44 83 ARG A N 1
ATOM 615 C CA . ARG A 1 83 ? -7.862 -7.131 -19.395 1.00 97.44 83 ARG A CA 1
ATOM 616 C C . ARG A 1 83 ? -8.319 -5.737 -18.981 1.00 97.44 83 ARG A C 1
ATOM 618 O O . ARG A 1 83 ? -7.591 -4.785 -19.206 1.00 97.44 83 ARG A O 1
ATOM 625 N N . VAL A 1 84 ? -9.513 -5.596 -18.411 1.00 98.50 84 VAL A N 1
ATOM 626 C CA . VAL A 1 84 ? -10.024 -4.316 -17.911 1.00 98.50 84 VAL A CA 1
ATOM 627 C C . VAL A 1 84 ? -10.538 -4.536 -16.500 1.00 98.50 84 VAL A C 1
ATOM 629 O O . VAL A 1 84 ? -11.407 -5.380 -16.282 1.00 98.50 84 VAL A O 1
ATOM 632 N N . VAL A 1 85 ? -10.012 -3.780 -15.541 1.00 98.25 85 VAL A N 1
ATOM 633 C CA . VAL A 1 85 ? -10.416 -3.872 -14.136 1.00 98.25 85 VAL A CA 1
ATOM 634 C C . VAL A 1 85 ? -10.548 -2.482 -13.528 1.00 98.25 85 VAL A C 1
ATOM 636 O O . VAL A 1 85 ? -9.794 -1.564 -13.848 1.00 98.25 85 VAL A O 1
ATOM 639 N N . SER A 1 86 ? -11.562 -2.307 -12.684 1.00 98.00 86 SER A N 1
ATOM 640 C CA . SER A 1 86 ? -11.830 -1.035 -12.022 1.00 98.00 86 SER A CA 1
ATOM 641 C C . SER A 1 86 ? -11.098 -0.961 -10.687 1.00 98.00 86 SER A C 1
ATOM 643 O O . SER A 1 86 ? -11.295 -1.817 -9.831 1.00 98.00 86 SER A O 1
ATOM 645 N N . VAL A 1 87 ? -10.344 0.115 -10.466 1.00 97.75 87 VAL A N 1
ATOM 646 C CA . VAL A 1 87 ? -9.792 0.486 -9.147 1.00 97.75 87 VAL A CA 1
ATOM 647 C C . VAL A 1 87 ? -10.826 1.213 -8.271 1.00 97.75 87 VAL A C 1
ATOM 649 O O . VAL A 1 87 ? -10.529 1.679 -7.168 1.00 97.75 87 VAL A O 1
ATOM 652 N N . GLY A 1 88 ? -12.052 1.368 -8.783 1.00 96.69 88 GLY A N 1
ATOM 653 C CA . GLY A 1 88 ? -13.141 2.040 -8.097 1.00 96.69 88 GLY A CA 1
ATOM 654 C C . GLY A 1 88 ? -12.849 3.516 -7.839 1.00 96.69 88 GLY A C 1
ATOM 655 O O . GLY A 1 88 ? -12.692 4.298 -8.777 1.00 96.69 88 GLY A O 1
ATOM 656 N N . SER A 1 89 ? -12.811 3.877 -6.559 1.00 95.44 89 SER A N 1
ATOM 657 C CA . SER A 1 89 ? -12.444 5.201 -6.037 1.00 95.44 89 SER A CA 1
ATOM 658 C C . SER A 1 89 ? -11.185 5.156 -5.156 1.00 95.44 89 SER A C 1
ATOM 660 O O . SER A 1 89 ? -10.969 6.053 -4.344 1.00 95.44 89 SER A O 1
ATOM 662 N N . SER A 1 90 ? -10.384 4.087 -5.249 1.00 96.62 90 SER A N 1
ATOM 663 C CA . SER A 1 90 ? -9.205 3.887 -4.399 1.00 96.62 90 SER A CA 1
ATOM 664 C C . SER A 1 90 ? -7.948 4.473 -5.045 1.00 96.62 90 SER A C 1
ATOM 666 O O . SER A 1 90 ? -7.436 3.930 -6.023 1.00 96.62 90 SER A O 1
ATOM 668 N N . GLY A 1 91 ? -7.426 5.553 -4.451 1.00 95.75 91 GLY A N 1
ATOM 669 C CA . GLY A 1 91 ? -6.121 6.121 -4.811 1.00 95.75 91 GLY A CA 1
ATOM 670 C C . GLY A 1 91 ? -4.991 5.120 -4.611 1.00 95.75 91 GLY A C 1
ATOM 671 O O . GLY A 1 91 ? -4.261 4.853 -5.554 1.00 95.75 91 GLY A O 1
ATOM 672 N N . SER A 1 92 ? -4.929 4.472 -3.444 1.00 95.81 92 SER A N 1
ATOM 673 C CA . SER A 1 92 ? -3.909 3.462 -3.141 1.00 95.81 92 SER A CA 1
ATOM 674 C C . SER A 1 92 ? -3.902 2.315 -4.152 1.00 95.81 92 SER A C 1
ATOM 676 O O . SER A 1 92 ? -2.848 1.977 -4.677 1.00 95.81 92 SER A O 1
ATOM 678 N N . THR A 1 93 ? -5.076 1.763 -4.496 1.00 98.38 93 THR A N 1
ATOM 679 C CA . THR A 1 93 ? -5.156 0.701 -5.516 1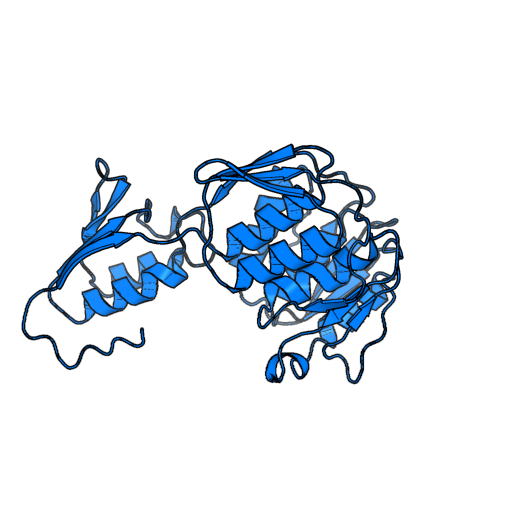.00 98.38 93 THR A CA 1
ATOM 680 C C . THR A 1 93 ? -4.638 1.204 -6.859 1.00 98.38 93 THR A C 1
ATOM 682 O O . THR A 1 93 ? -3.849 0.520 -7.497 1.00 98.38 93 THR A O 1
ATOM 685 N N . LEU A 1 94 ? -5.055 2.399 -7.290 1.00 98.19 94 LEU A N 1
ATOM 686 C CA . LEU A 1 94 ? -4.599 2.972 -8.553 1.00 98.19 94 LEU A CA 1
ATOM 687 C C . LEU A 1 94 ? -3.082 3.176 -8.560 1.00 98.19 94 LEU A C 1
ATOM 689 O O . LEU A 1 94 ? -2.392 2.635 -9.415 1.00 98.19 94 LEU A O 1
ATOM 693 N N . TYR A 1 95 ? -2.563 3.952 -7.614 1.00 98.38 95 TYR A N 1
ATOM 694 C CA . TYR A 1 95 ? -1.180 4.416 -7.638 1.00 98.38 95 TYR A CA 1
ATOM 695 C C . TYR A 1 95 ? -0.182 3.278 -7.432 1.00 98.38 95 TYR A C 1
ATOM 697 O O . TYR A 1 95 ? 0.871 3.285 -8.061 1.00 98.38 95 TYR A O 1
ATOM 705 N N . PHE A 1 96 ? -0.521 2.277 -6.615 1.00 98.69 96 PHE A N 1
ATOM 706 C CA . PHE A 1 96 ? 0.353 1.122 -6.412 1.00 98.69 96 PHE A CA 1
ATOM 707 C C . PHE A 1 96 ? 0.316 0.178 -7.616 1.00 98.69 96 PHE A C 1
ATOM 709 O O . PHE A 1 96 ? 1.353 -0.328 -8.039 1.00 98.69 96 PHE A O 1
ATOM 716 N N . MET A 1 97 ? -0.862 -0.036 -8.212 1.00 98.62 97 MET A N 1
ATOM 717 C CA . MET A 1 97 ? -1.011 -1.047 -9.256 1.00 98.62 97 MET A CA 1
ATOM 718 C C . MET A 1 97 ? -0.631 -0.577 -10.659 1.00 98.62 97 MET A C 1
ATOM 720 O O . MET A 1 97 ? -0.370 -1.445 -11.482 1.00 98.62 97 MET A O 1
ATOM 724 N N . ILE A 1 98 ? -0.561 0.730 -10.966 1.00 98.00 98 ILE A N 1
ATOM 725 C CA . ILE A 1 98 ? -0.146 1.180 -12.317 1.00 98.00 98 ILE A CA 1
ATOM 726 C C . ILE A 1 98 ? 1.236 0.620 -12.664 1.00 98.00 98 ILE A C 1
ATOM 728 O O . ILE A 1 98 ? 1.406 0.022 -13.721 1.00 98.00 98 ILE A O 1
ATOM 732 N N . GLY A 1 99 ? 2.209 0.801 -11.770 1.00 98.25 99 GLY A N 1
ATOM 733 C CA . GLY A 1 99 ? 3.553 0.281 -11.980 1.00 98.25 99 GLY A CA 1
ATOM 734 C C . GLY A 1 99 ? 3.581 -1.246 -11.952 1.00 98.25 99 GLY A C 1
ATOM 735 O O . GLY A 1 99 ? 4.034 -1.878 -12.897 1.00 98.25 99 GLY A O 1
ATOM 736 N N . LEU A 1 100 ? 3.043 -1.850 -10.890 1.00 98.75 100 LEU A N 1
ATOM 737 C CA . LEU A 1 100 ? 3.082 -3.303 -10.690 1.00 98.75 100 LEU A CA 1
ATOM 738 C C . LEU A 1 100 ? 2.387 -4.103 -11.800 1.00 98.75 100 LEU A C 1
ATOM 740 O O . LEU A 1 100 ? 2.797 -5.221 -12.098 1.00 98.75 100 LEU A O 1
ATOM 744 N N . ALA A 1 101 ? 1.362 -3.541 -12.440 1.00 98.62 101 ALA A N 1
ATOM 745 C CA . ALA A 1 101 ? 0.688 -4.172 -13.569 1.00 98.62 101 ALA A CA 1
ATOM 746 C C . ALA A 1 101 ? 1.594 -4.350 -14.801 1.00 98.62 101 ALA A C 1
ATOM 748 O O . ALA A 1 101 ? 1.300 -5.206 -15.632 1.00 98.62 101 ALA A O 1
ATOM 749 N N . SER A 1 102 ? 2.705 -3.610 -14.914 1.00 98.56 102 SER A N 1
ATOM 750 C CA . SER A 1 102 ? 3.676 -3.810 -15.996 1.00 98.56 102 SER A CA 1
ATOM 751 C C . SER A 1 102 ? 4.441 -5.131 -15.873 1.00 98.56 102 SER A C 1
ATOM 753 O O . SER A 1 102 ? 5.001 -5.601 -16.859 1.00 98.56 102 SER A O 1
ATOM 755 N N . LEU A 1 103 ? 4.432 -5.761 -14.692 1.00 98.50 103 LEU A N 1
ATOM 756 C CA . LEU A 1 103 ? 5.042 -7.072 -14.442 1.00 98.50 103 LEU A CA 1
ATOM 757 C C . LEU A 1 103 ? 4.187 -8.248 -14.950 1.00 98.50 103 LEU A C 1
ATOM 759 O O . LEU A 1 103 ? 4.592 -9.401 -14.814 1.00 98.50 103 LEU A O 1
ATOM 763 N N . ALA A 1 104 ? 2.990 -7.982 -15.480 1.00 98.31 104 ALA A N 1
ATOM 764 C CA . ALA A 1 104 ? 2.090 -9.014 -15.980 1.00 98.31 104 ALA A CA 1
ATOM 765 C C . ALA A 1 104 ? 2.543 -9.607 -17.324 1.00 98.31 104 ALA A C 1
ATOM 767 O O . ALA A 1 104 ? 3.331 -9.017 -18.056 1.00 98.31 104 ALA A O 1
ATOM 768 N N . ASP A 1 105 ? 2.000 -10.774 -17.671 1.00 98.19 105 ASP A N 1
ATOM 769 C CA . ASP A 1 105 ? 2.284 -11.476 -18.931 1.00 98.19 105 ASP A CA 1
ATOM 770 C C . ASP A 1 105 ? 1.540 -10.922 -20.161 1.00 98.19 105 ASP A C 1
ATOM 772 O O . ASP A 1 105 ? 1.821 -11.322 -21.292 1.00 98.19 105 ASP A O 1
ATOM 776 N N . ALA A 1 106 ? 0.592 -10.005 -19.964 1.00 98.44 106 ALA A N 1
ATOM 777 C CA . ALA A 1 106 ? -0.199 -9.403 -21.030 1.00 98.44 106 ALA A CA 1
ATOM 778 C C . ALA A 1 106 ? -0.651 -7.976 -20.664 1.00 98.44 106 ALA A C 1
ATOM 780 O O . ALA A 1 106 ? -0.654 -7.613 -19.487 1.00 98.44 106 ALA A O 1
ATOM 781 N N . PRO A 1 107 ? -1.086 -7.162 -21.649 1.00 98.44 107 PRO A N 1
ATOM 782 C CA . PRO A 1 107 ? -1.606 -5.827 -21.378 1.00 98.44 107 PRO A CA 1
ATOM 783 C C . PRO A 1 107 ? -2.858 -5.833 -20.495 1.00 98.44 107 PRO A C 1
ATOM 785 O O . PRO A 1 107 ? -3.742 -6.690 -20.636 1.00 98.44 107 PRO A O 1
ATOM 788 N N . ILE A 1 108 ? -2.972 -4.818 -19.640 1.00 98.69 108 ILE A N 1
ATOM 789 C CA . ILE A 1 108 ? -4.122 -4.605 -18.757 1.00 98.69 108 ILE A CA 1
ATOM 790 C C . ILE A 1 108 ? -4.478 -3.120 -18.668 1.00 98.69 108 ILE A C 1
ATOM 792 O O . ILE A 1 108 ? -3.623 -2.244 -18.623 1.00 98.69 108 ILE A O 1
ATOM 796 N N . THR A 1 109 ? -5.771 -2.824 -18.624 1.00 98.69 109 THR A N 1
ATOM 797 C CA . THR A 1 109 ? -6.311 -1.481 -18.437 1.00 98.69 109 THR A CA 1
ATOM 798 C C . THR A 1 109 ? -6.880 -1.324 -17.033 1.00 98.69 109 THR A C 1
ATOM 800 O O . THR A 1 109 ? -7.866 -1.975 -16.669 1.00 98.69 109 THR A O 1
ATOM 803 N N . LEU A 1 110 ? -6.307 -0.398 -16.266 1.00 98.50 110 LEU A N 1
ATOM 804 C CA . LEU A 1 110 ? -6.864 0.053 -14.994 1.00 98.50 110 LEU A CA 1
ATOM 805 C C . LEU A 1 110 ? -7.822 1.218 -15.259 1.00 98.50 110 LEU A C 1
ATOM 807 O O . LEU A 1 110 ? -7.409 2.315 -15.630 1.00 98.50 110 LEU A O 1
ATOM 811 N N . THR A 1 111 ? -9.120 0.978 -15.084 1.00 97.88 111 THR A N 1
ATOM 812 C CA . THR A 1 111 ? -10.169 2.007 -15.164 1.00 97.88 111 THR A CA 1
ATOM 813 C C . THR A 1 111 ? -10.667 2.379 -13.772 1.00 97.88 111 THR A C 1
ATOM 815 O O . THR A 1 111 ? -10.260 1.784 -12.781 1.00 97.88 111 THR A O 1
ATOM 818 N N . ALA A 1 112 ? -11.555 3.362 -13.669 1.00 96.31 112 ALA A N 1
ATOM 819 C CA . ALA A 1 112 ? -12.080 3.828 -12.392 1.00 96.31 112 ALA A CA 1
ATOM 820 C C . ALA A 1 112 ? -13.565 4.211 -12.476 1.00 96.31 112 ALA A C 1
ATOM 822 O O . ALA A 1 112 ? -14.163 4.279 -13.555 1.00 96.31 112 ALA A O 1
ATOM 823 N N . GLN A 1 113 ? -14.178 4.503 -11.328 1.00 94.94 113 GLN A N 1
ATOM 824 C CA . GLN A 1 113 ? -15.537 5.050 -11.287 1.00 94.94 113 GLN A CA 1
ATOM 825 C C . GLN A 1 113 ? -15.613 6.439 -11.934 1.00 94.94 113 GLN A C 1
ATOM 827 O O . GLN A 1 113 ? -14.608 7.129 -12.090 1.00 94.94 113 GLN A O 1
ATOM 832 N N . LYS A 1 114 ? -16.826 6.862 -12.320 1.00 92.38 114 LYS A N 1
ATOM 833 C CA . LYS A 1 114 ? -17.090 8.059 -13.145 1.00 92.38 114 LYS A CA 1
ATOM 834 C C . LYS A 1 114 ? -16.267 9.291 -12.745 1.00 92.38 114 LYS A C 1
ATOM 836 O O . LYS A 1 114 ? -15.583 9.840 -13.599 1.00 92.38 114 LYS A O 1
ATOM 841 N N . TYR A 1 115 ? -16.313 9.703 -11.479 1.00 90.50 115 TYR A N 1
ATOM 842 C CA . TYR A 1 115 ? -15.562 10.873 -11.008 1.00 90.50 115 TYR A CA 1
ATOM 843 C C . TYR A 1 115 ? -14.065 10.596 -10.857 1.00 90.50 115 TYR A C 1
ATOM 845 O O . TYR A 1 115 ? -13.243 11.454 -11.157 1.00 90.50 115 TYR A O 1
ATOM 853 N N . PHE A 1 116 ? -13.703 9.378 -10.458 1.00 92.81 116 PHE A N 1
ATOM 854 C CA . PHE A 1 116 ? -12.313 8.996 -10.231 1.00 92.81 116 PHE A CA 1
ATOM 855 C C . PHE A 1 116 ? -11.507 8.849 -11.534 1.00 92.81 116 PHE A C 1
ATOM 857 O O . PHE A 1 116 ? -10.293 9.007 -11.524 1.00 92.81 116 PHE A O 1
ATOM 864 N N . ARG A 1 117 ? -12.174 8.673 -12.685 1.00 93.56 117 ARG A N 1
ATOM 865 C CA . ARG A 1 117 ? -11.558 8.779 -14.025 1.00 93.56 117 ARG A CA 1
ATOM 866 C C . ARG A 1 117 ? -11.026 10.171 -14.365 1.00 93.56 117 ARG A C 1
ATOM 868 O O . ARG A 1 117 ? -10.317 10.319 -15.343 1.00 93.56 117 ARG A O 1
ATOM 875 N N . ARG A 1 118 ? -11.360 11.194 -13.578 1.00 93.06 118 ARG A N 1
ATOM 876 C CA . ARG A 1 118 ? -10.819 12.553 -13.732 1.00 93.06 118 ARG A CA 1
ATOM 877 C C . ARG A 1 118 ? -9.687 12.850 -12.748 1.00 93.06 118 ARG A C 1
ATOM 879 O O . ARG A 1 118 ? -9.264 13.994 -12.653 1.00 93.06 118 ARG A O 1
ATOM 886 N N . ARG A 1 119 ? -9.248 11.857 -11.963 1.00 92.69 119 ARG A N 1
ATOM 887 C CA . ARG A 1 119 ? -8.169 12.013 -10.984 1.00 92.69 119 ARG A CA 1
ATOM 888 C C . ARG A 1 119 ? -6.836 12.123 -11.742 1.00 92.69 119 ARG A C 1
ATOM 890 O O . ARG A 1 119 ? -6.441 11.131 -12.357 1.00 92.69 119 ARG A O 1
ATOM 897 N N . PRO A 1 120 ? -6.143 13.273 -11.694 1.00 92.88 120 PRO A N 1
ATOM 898 C CA . PRO A 1 120 ? -4.860 13.419 -12.361 1.00 92.88 120 PRO A CA 1
ATOM 899 C C . PRO A 1 120 ? -3.796 12.576 -11.656 1.00 92.88 120 PRO A C 1
ATOM 901 O O . PRO A 1 120 ? -3.666 12.608 -10.432 1.00 92.88 120 PRO A O 1
ATOM 904 N N . VAL A 1 121 ? -3.028 11.834 -12.449 1.00 95.75 121 VAL A N 1
ATOM 905 C CA . VAL A 1 121 ? -1.895 11.003 -12.010 1.00 95.75 121 VAL A CA 1
ATOM 906 C C . VAL A 1 121 ? -0.617 11.292 -12.800 1.00 95.75 121 VAL A C 1
ATOM 908 O O . VAL A 1 121 ? 0.335 10.524 -12.737 1.00 95.75 121 VAL A O 1
ATOM 911 N N . GLY A 1 122 ? -0.586 12.412 -13.529 1.00 96.81 122 GLY A N 1
ATOM 912 C CA . GLY A 1 122 ? 0.520 12.820 -14.400 1.00 96.81 122 GLY A CA 1
ATOM 913 C C . GLY A 1 122 ? 1.914 12.719 -13.766 1.00 96.81 122 GLY A C 1
ATOM 914 O O . GLY A 1 122 ? 2.772 12.088 -14.375 1.00 96.81 122 GLY A O 1
ATOM 915 N N . PRO A 1 123 ? 2.156 13.254 -12.550 1.00 97.31 123 PRO A N 1
ATOM 916 C CA . PRO A 1 123 ? 3.471 13.154 -11.913 1.00 97.31 123 PRO A CA 1
ATOM 917 C C . PRO A 1 123 ? 3.937 11.709 -11.695 1.00 97.31 123 PRO A C 1
ATOM 919 O O . PRO A 1 123 ? 5.070 11.372 -12.027 1.00 97.31 123 PRO A O 1
ATOM 922 N N . LEU A 1 124 ? 3.046 10.832 -11.220 1.00 98.38 124 LEU A N 1
ATOM 923 C CA . LEU A 1 124 ? 3.350 9.410 -11.061 1.00 98.38 124 LEU A CA 1
ATOM 924 C C . LEU A 1 124 ? 3.601 8.731 -12.414 1.00 98.38 124 LEU A C 1
ATOM 926 O O . LEU A 1 124 ? 4.527 7.937 -12.536 1.00 98.38 124 LEU A O 1
ATOM 930 N N . LEU A 1 125 ? 2.801 9.047 -13.436 1.00 98.50 125 LEU A N 1
ATOM 931 C CA . LEU A 1 125 ? 2.996 8.502 -14.778 1.00 98.50 125 LEU A CA 1
ATOM 932 C C . LEU A 1 125 ? 4.349 8.918 -15.366 1.00 98.50 125 LEU A C 1
ATOM 934 O O . LEU A 1 125 ? 5.063 8.064 -15.880 1.00 98.50 125 LEU A O 1
ATOM 938 N N . HIS A 1 126 ? 4.748 10.185 -15.242 1.00 98.38 126 HIS A N 1
ATOM 939 C CA . HIS A 1 126 ? 6.072 10.628 -15.684 1.00 98.38 126 HIS A CA 1
ATOM 940 C C . HIS A 1 126 ? 7.200 9.880 -14.964 1.00 98.38 126 HIS A C 1
ATOM 942 O O . HIS A 1 126 ? 8.132 9.417 -15.621 1.00 98.38 126 HIS A O 1
ATOM 948 N N . ALA A 1 127 ? 7.093 9.695 -13.646 1.00 98.62 127 ALA A N 1
ATOM 949 C CA . ALA A 1 127 ? 8.070 8.932 -12.874 1.00 98.62 127 ALA A CA 1
ATOM 950 C C . ALA A 1 127 ? 8.142 7.456 -13.312 1.00 98.62 127 ALA A C 1
ATOM 952 O O . ALA A 1 127 ? 9.228 6.922 -13.525 1.00 98.62 127 ALA A O 1
ATOM 953 N N . LEU A 1 128 ? 6.996 6.802 -13.525 1.00 98.75 128 LEU A N 1
ATOM 954 C CA . LEU A 1 128 ? 6.938 5.418 -14.008 1.00 98.75 128 LEU A CA 1
ATOM 955 C C . LEU A 1 128 ? 7.494 5.275 -15.433 1.00 98.75 128 LEU A C 1
ATOM 957 O O . LEU A 1 128 ? 8.223 4.324 -15.711 1.00 98.75 128 LEU A O 1
ATOM 961 N N . ALA A 1 129 ? 7.210 6.232 -16.320 1.00 98.56 129 ALA A N 1
ATOM 962 C CA . ALA A 1 129 ? 7.777 6.264 -17.666 1.00 98.56 129 ALA A CA 1
ATOM 963 C C . ALA A 1 129 ? 9.305 6.435 -17.638 1.00 98.56 129 ALA A C 1
ATOM 965 O O . ALA A 1 129 ? 10.014 5.742 -18.369 1.00 98.56 129 ALA A O 1
ATOM 966 N N . ALA A 1 130 ? 9.832 7.289 -16.751 1.00 98.50 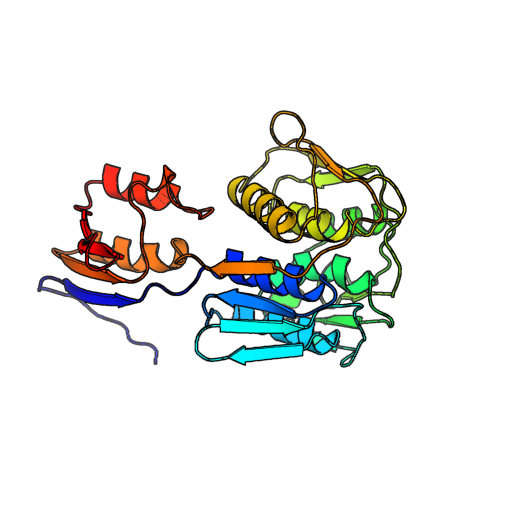130 ALA A N 1
ATOM 967 C CA . ALA A 1 130 ? 11.275 7.429 -16.533 1.00 98.50 130 ALA A CA 1
ATOM 968 C C . ALA A 1 130 ? 11.919 6.117 -16.047 1.00 98.50 130 ALA A C 1
ATOM 970 O O . ALA A 1 130 ? 13.047 5.803 -16.430 1.00 98.50 130 ALA A O 1
ATOM 971 N N . MET A 1 131 ? 11.167 5.307 -15.297 1.00 98.50 131 MET A N 1
ATOM 972 C CA . MET A 1 131 ? 11.570 3.971 -14.853 1.00 98.50 131 MET A CA 1
ATOM 973 C C . MET A 1 131 ? 11.404 2.886 -15.931 1.00 98.50 131 MET A C 1
ATOM 975 O O . MET A 1 131 ? 11.701 1.721 -15.682 1.00 98.50 131 MET A O 1
ATOM 979 N N . GLY A 1 132 ? 10.948 3.246 -17.136 1.00 98.44 132 GLY A N 1
ATOM 980 C CA . GLY A 1 132 ? 10.799 2.344 -18.280 1.00 98.44 132 GLY A CA 1
ATOM 981 C C . GLY A 1 132 ? 9.444 1.640 -18.385 1.00 98.44 132 GLY A C 1
ATOM 982 O O . GLY A 1 132 ? 9.311 0.724 -19.194 1.00 98.44 132 GLY A O 1
ATOM 983 N N . VAL A 1 133 ? 8.443 2.041 -17.595 1.00 98.50 133 VAL A N 1
ATOM 984 C CA . VAL A 1 133 ? 7.081 1.498 -17.698 1.00 98.50 133 VAL A CA 1
ATOM 985 C C . VAL A 1 133 ? 6.369 2.092 -18.912 1.00 98.50 133 VAL A C 1
ATOM 987 O O . VAL A 1 133 ? 6.371 3.305 -19.118 1.00 98.50 133 VAL A O 1
ATOM 990 N N . GLU A 1 134 ? 5.708 1.240 -19.693 1.00 98.38 134 GLU A N 1
ATOM 991 C CA . GLU A 1 134 ? 4.956 1.642 -20.881 1.00 98.38 134 GLU A CA 1
ATOM 992 C C . GLU A 1 134 ? 3.450 1.626 -20.628 1.00 98.38 134 GLU A C 1
ATOM 994 O O . GLU A 1 134 ? 2.878 0.624 -20.192 1.00 98.38 134 GLU A O 1
ATOM 999 N N . PHE A 1 135 ? 2.786 2.737 -20.936 1.00 98.12 135 PHE A N 1
ATOM 1000 C CA . PHE A 1 135 ? 1.340 2.858 -20.811 1.00 98.12 135 PHE A CA 1
ATOM 1001 C C . PHE A 1 135 ? 0.775 3.924 -21.755 1.00 98.12 135 PHE A C 1
ATOM 1003 O O . PHE A 1 135 ? 1.480 4.795 -22.261 1.00 98.12 135 PHE A O 1
ATOM 1010 N N . GLN A 1 136 ? -0.539 3.883 -21.948 1.00 98.00 136 GLN A N 1
ATOM 1011 C CA . GLN A 1 136 ? -1.328 4.899 -22.630 1.00 98.00 136 GLN A CA 1
ATOM 1012 C C . GLN A 1 136 ? -2.397 5.425 -21.672 1.00 98.00 136 GLN A C 1
ATOM 1014 O O . GLN A 1 136 ? -3.113 4.656 -21.030 1.00 98.00 136 GLN A O 1
ATOM 1019 N N . SER A 1 137 ? -2.520 6.746 -21.582 1.00 96.44 137 SER A N 1
ATOM 1020 C CA . SER A 1 137 ? -3.528 7.422 -20.765 1.00 96.44 137 SER A CA 1
ATOM 1021 C C . SER A 1 137 ? -3.949 8.721 -21.440 1.00 96.44 137 SER A C 1
ATOM 1023 O O . SER A 1 137 ? -3.115 9.471 -21.946 1.00 96.44 137 SER A O 1
ATOM 1025 N N . SER A 1 138 ? -5.249 9.009 -21.434 1.00 91.44 138 SER A N 1
ATOM 1026 C CA . SER A 1 138 ? -5.767 10.294 -21.902 1.00 91.44 138 SER A CA 1
ATOM 1027 C C . SER A 1 138 ? -5.622 11.339 -20.795 1.00 91.44 138 SER A C 1
ATOM 1029 O O . SER A 1 138 ? -6.187 11.180 -19.714 1.00 91.44 138 SER A O 1
ATOM 1031 N N . HIS A 1 139 ? -4.876 12.415 -21.064 1.00 90.62 139 HIS A N 1
ATOM 1032 C CA . HIS A 1 139 ? -4.660 13.536 -20.133 1.00 90.62 139 HIS A CA 1
ATOM 1033 C C . HIS A 1 139 ? -4.089 13.135 -18.758 1.00 90.62 139 HIS A C 1
ATOM 1035 O O . HIS A 1 139 ? -4.344 13.802 -17.755 1.00 90.62 139 HIS A O 1
ATOM 1041 N N . GLY A 1 140 ? -3.344 12.027 -18.686 1.00 93.69 140 GLY A N 1
ATOM 1042 C CA . GLY A 1 140 ? -2.760 11.541 -17.435 1.00 93.69 140 GLY A CA 1
ATOM 1043 C C . GLY A 1 140 ? -3.800 11.165 -16.376 1.00 93.69 140 GLY A C 1
ATOM 1044 O O . GLY A 1 140 ? -3.573 11.400 -15.190 1.00 93.69 140 GLY A O 1
ATOM 1045 N N . CYS A 1 141 ? -4.949 10.632 -16.798 1.00 96.69 141 CYS A N 1
ATOM 1046 C CA . CYS A 1 141 ? -6.043 10.171 -15.942 1.00 96.69 141 CYS A CA 1
ATOM 1047 C C . CYS A 1 141 ? -6.490 8.738 -16.322 1.00 96.69 141 CYS A C 1
ATOM 1049 O O . CYS A 1 141 ? -6.243 8.294 -17.447 1.00 96.69 141 CYS A O 1
ATOM 1051 N N . PRO A 1 142 ? -7.183 7.995 -15.432 1.00 96.44 142 PRO A N 1
ATOM 1052 C CA . PRO A 1 142 ? -7.796 6.716 -15.794 1.00 96.44 142 PRO A CA 1
ATOM 1053 C C . PRO A 1 142 ? -8.883 6.851 -16.877 1.00 96.44 142 PRO A C 1
ATOM 1055 O O . PRO A 1 142 ? -9.667 7.800 -16.836 1.00 96.44 142 PRO A O 1
ATOM 1058 N N . PRO A 1 143 ? -9.047 5.867 -17.779 1.00 97.62 143 PRO A N 1
ATOM 1059 C CA . PRO A 1 143 ? -8.355 4.578 -17.819 1.00 97.62 143 PRO A CA 1
ATOM 1060 C C . PRO A 1 143 ? -6.894 4.667 -18.288 1.00 97.62 143 PRO A C 1
ATOM 1062 O O . PRO A 1 143 ? -6.559 5.481 -19.143 1.00 97.62 143 PRO A O 1
ATOM 1065 N N . ILE A 1 144 ? -6.043 3.806 -17.728 1.00 98.50 144 ILE A N 1
ATOM 1066 C CA . ILE A 1 144 ? -4.619 3.684 -18.074 1.00 98.50 144 ILE A CA 1
ATOM 1067 C C . ILE A 1 144 ? -4.406 2.279 -18.631 1.00 98.50 144 ILE A C 1
ATOM 1069 O O . ILE A 1 144 ? -4.617 1.301 -17.914 1.00 98.50 144 ILE A O 1
ATOM 1073 N N . ASN A 1 145 ? -4.036 2.181 -19.905 1.00 98.62 145 ASN A N 1
ATOM 1074 C CA . ASN A 1 145 ? -3.692 0.928 -20.572 1.00 98.62 145 ASN A CA 1
ATOM 1075 C C . ASN A 1 145 ? -2.192 0.677 -20.412 1.00 98.62 145 ASN A C 1
ATOM 1077 O O . ASN A 1 145 ? -1.402 1.500 -20.855 1.00 98.62 145 ASN A O 1
ATOM 1081 N N . ILE A 1 146 ? -1.808 -0.414 -19.765 1.00 98.75 146 ILE A N 1
ATOM 1082 C CA . ILE A 1 146 ? -0.436 -0.697 -19.341 1.00 98.75 146 ILE A CA 1
ATOM 1083 C C . ILE A 1 146 ? 0.077 -1.878 -20.158 1.00 98.75 146 ILE A C 1
ATOM 1085 O O . ILE A 1 146 ? -0.574 -2.926 -20.218 1.00 98.75 146 ILE A O 1
ATOM 1089 N N . SER A 1 147 ? 1.231 -1.698 -20.793 1.00 98.56 147 SER A N 1
ATOM 1090 C CA . SER A 1 147 ? 1.911 -2.745 -21.552 1.00 98.56 147 SER A CA 1
ATOM 1091 C C . SER A 1 147 ? 2.782 -3.599 -20.623 1.00 98.56 147 SER A C 1
ATOM 1093 O O . SER A 1 147 ? 3.377 -3.066 -19.682 1.00 98.56 147 SER A O 1
ATOM 1095 N N . PRO A 1 148 ? 2.894 -4.915 -20.880 1.00 97.94 148 PRO A N 1
ATOM 1096 C CA . PRO A 1 148 ? 3.759 -5.791 -20.107 1.00 97.94 148 PRO A CA 1
ATOM 1097 C C . PRO A 1 148 ? 5.218 -5.459 -20.425 1.00 97.94 148 PRO A C 1
ATOM 1099 O O . PRO A 1 148 ? 5.695 -5.674 -21.541 1.00 97.94 148 PRO A O 1
ATOM 1102 N N . ARG A 1 149 ? 5.923 -4.897 -19.446 1.00 96.31 149 ARG A N 1
ATOM 1103 C CA . ARG A 1 149 ? 7.340 -4.565 -19.543 1.00 96.31 149 ARG A CA 1
ATOM 1104 C C . ARG A 1 149 ? 7.946 -4.493 -18.149 1.00 96.31 149 ARG A C 1
ATOM 1106 O O . ARG A 1 149 ? 7.465 -3.760 -17.281 1.00 96.31 149 ARG A O 1
ATOM 1113 N N . LYS A 1 150 ? 9.037 -5.232 -17.956 1.00 95.81 150 LYS A N 1
ATOM 1114 C CA . LYS A 1 150 ? 9.851 -5.117 -16.748 1.00 95.81 150 LYS A CA 1
ATOM 1115 C C . LYS A 1 150 ? 10.434 -3.695 -16.668 1.00 95.81 150 LYS A C 1
ATOM 1117 O O . LYS A 1 150 ? 10.924 -3.203 -17.688 1.00 95.81 150 LYS A O 1
ATOM 1122 N N . PRO A 1 151 ? 10.341 -3.008 -15.516 1.00 98.25 151 PRO A N 1
ATOM 1123 C CA . PRO A 1 151 ? 10.898 -1.670 -15.384 1.00 98.25 151 PRO A CA 1
ATOM 1124 C C . PRO A 1 151 ? 12.421 -1.712 -15.520 1.00 98.25 151 PRO A C 1
ATOM 1126 O O . PRO A 1 151 ? 13.079 -2.624 -15.024 1.00 98.25 151 PRO A O 1
ATOM 1129 N N . ARG A 1 152 ? 12.987 -0.692 -16.163 1.00 98.62 152 ARG A N 1
ATOM 1130 C CA . ARG A 1 152 ? 14.438 -0.528 -16.264 1.00 98.62 152 ARG A CA 1
ATOM 1131 C C . ARG A 1 152 ? 15.038 -0.138 -14.916 1.00 98.62 152 ARG A C 1
ATOM 1133 O O . ARG A 1 152 ? 16.046 -0.708 -14.540 1.00 98.62 152 ARG A O 1
ATOM 1140 N N . GLY A 1 153 ? 14.411 0.788 -14.190 1.00 98.31 153 GLY A N 1
ATOM 1141 C CA . GLY A 1 153 ? 14.995 1.410 -12.996 1.00 98.31 153 GLY A CA 1
ATOM 1142 C C . GLY A 1 153 ? 15.657 2.755 -13.308 1.00 98.31 153 GLY A C 1
ATOM 1143 O O . GLY A 1 153 ? 15.207 3.472 -14.210 1.00 98.31 153 GLY A O 1
ATOM 1144 N N . GLY A 1 154 ? 16.717 3.098 -12.573 1.00 98.44 154 GLY A N 1
ATOM 1145 C CA . GLY A 1 154 ? 17.487 4.334 -12.738 1.00 98.44 154 GLY A CA 1
ATOM 1146 C C . GLY A 1 154 ? 17.088 5.457 -11.775 1.00 98.44 154 GLY A C 1
ATOM 1147 O O . GLY A 1 154 ? 16.497 5.228 -10.721 1.00 98.44 154 GLY A O 1
ATOM 1148 N N . ARG A 1 155 ? 17.441 6.701 -12.121 1.00 98.50 155 ARG A N 1
ATOM 1149 C CA . ARG A 1 155 ? 17.148 7.881 -11.294 1.00 98.50 155 ARG A CA 1
ATOM 1150 C C . ARG A 1 155 ? 15.764 8.445 -11.609 1.00 98.50 155 ARG A C 1
ATOM 1152 O O . ARG A 1 155 ? 15.520 8.905 -12.723 1.00 98.50 155 ARG A O 1
ATOM 1159 N N . ILE A 1 156 ? 14.891 8.459 -10.610 1.00 98.69 156 ILE A N 1
ATOM 1160 C CA . ILE A 1 156 ? 13.492 8.877 -10.703 1.00 98.69 156 ILE A CA 1
ATOM 1161 C C . ILE A 1 156 ? 13.267 10.061 -9.771 1.00 98.69 156 ILE A C 1
ATOM 1163 O O . ILE A 1 156 ? 13.611 9.990 -8.600 1.00 98.69 156 ILE A O 1
ATOM 1167 N N . VAL A 1 157 ? 12.663 11.136 -10.271 1.00 98.50 157 VAL A N 1
ATOM 1168 C CA . VAL A 1 157 ? 12.283 12.298 -9.454 1.00 98.50 157 VAL A CA 1
ATOM 1169 C C . VAL A 1 157 ? 10.766 12.323 -9.321 1.00 98.50 157 VAL A C 1
ATOM 1171 O O . VAL A 1 157 ? 10.053 12.157 -10.314 1.00 98.50 157 VAL A O 1
ATOM 1174 N N . ILE A 1 158 ? 10.263 12.513 -8.104 1.00 98.38 158 ILE A N 1
ATOM 1175 C CA . ILE A 1 158 ? 8.827 12.552 -7.813 1.00 98.38 158 ILE A CA 1
ATOM 1176 C C . ILE A 1 158 ? 8.518 13.628 -6.756 1.00 98.38 158 ILE A C 1
ATOM 1178 O O . ILE A 1 158 ? 9.240 13.730 -5.765 1.00 98.38 158 ILE A O 1
ATOM 1182 N N . PRO A 1 159 ? 7.443 14.425 -6.906 1.00 97.69 159 PRO A N 1
ATOM 1183 C CA . PRO A 1 159 ? 7.049 15.377 -5.872 1.00 97.69 159 PRO A CA 1
ATOM 1184 C C . PRO A 1 159 ? 6.645 14.684 -4.565 1.00 97.69 159 PRO A C 1
ATOM 1186 O O . PRO A 1 159 ? 5.880 13.716 -4.578 1.00 97.69 159 PRO A O 1
ATOM 1189 N N . GLY A 1 160 ? 7.064 15.242 -3.428 1.00 96.44 160 GLY A N 1
ATOM 1190 C CA . GLY A 1 160 ? 6.693 14.794 -2.078 1.00 96.44 160 GLY A CA 1
ATOM 1191 C C . GLY A 1 160 ? 5.254 15.112 -1.657 1.00 96.44 160 GLY A C 1
ATOM 1192 O O . GLY A 1 160 ? 4.903 15.002 -0.484 1.00 96.44 160 GLY A O 1
ATOM 1193 N N . THR A 1 161 ? 4.395 15.511 -2.596 1.00 95.31 161 THR A N 1
ATOM 1194 C CA . THR A 1 161 ? 3.021 15.954 -2.322 1.00 95.31 161 THR A CA 1
ATOM 1195 C C . THR A 1 161 ? 2.088 14.821 -1.903 1.00 95.31 161 THR A C 1
ATOM 1197 O O . THR A 1 161 ? 1.158 15.066 -1.141 1.00 95.31 161 THR A O 1
ATOM 1200 N N . LEU A 1 162 ? 2.310 13.594 -2.390 1.00 95.50 162 LEU A N 1
ATOM 1201 C CA . LEU A 1 162 ? 1.508 12.418 -2.044 1.00 95.50 162 LEU A CA 1
ATOM 1202 C C . LEU A 1 162 ? 2.404 11.209 -1.769 1.00 95.50 162 LEU A C 1
ATOM 1204 O O . LEU A 1 162 ? 3.031 10.662 -2.681 1.00 95.50 162 LEU A O 1
ATOM 1208 N N . SER A 1 163 ? 2.368 10.707 -0.533 1.00 96.75 163 SER A N 1
ATOM 1209 C CA . SER A 1 163 ? 3.123 9.513 -0.108 1.00 96.75 163 SER A CA 1
ATOM 1210 C C . SER A 1 163 ? 2.831 8.275 -0.956 1.00 96.75 163 SER A C 1
ATOM 1212 O O . SER A 1 163 ? 3.681 7.399 -1.131 1.00 96.75 163 SER A O 1
ATOM 1214 N N . GLN A 1 164 ? 1.615 8.187 -1.497 1.00 97.06 164 GLN A N 1
ATOM 1215 C CA . GLN A 1 164 ? 1.168 7.044 -2.283 1.00 97.06 164 GLN A CA 1
ATOM 1216 C C . GLN A 1 164 ? 1.859 6.957 -3.650 1.00 97.06 164 GLN A C 1
ATOM 1218 O O . GLN A 1 164 ? 2.013 5.856 -4.174 1.00 97.06 164 GLN A O 1
ATOM 1223 N N . TRP A 1 165 ? 2.293 8.084 -4.225 1.00 98.00 165 TRP A N 1
ATOM 1224 C CA . TRP A 1 165 ? 3.075 8.069 -5.464 1.00 98.00 165 TRP A CA 1
ATOM 1225 C C . TRP A 1 165 ? 4.453 7.466 -5.218 1.00 98.00 165 TRP A C 1
ATOM 1227 O O . TRP A 1 165 ? 4.842 6.529 -5.909 1.00 98.00 165 TRP A O 1
ATOM 1237 N N . ILE A 1 166 ? 5.132 7.932 -4.168 1.00 98.62 166 ILE A N 1
ATOM 1238 C CA . ILE A 1 166 ? 6.429 7.398 -3.742 1.00 98.62 166 ILE A CA 1
ATOM 1239 C C . ILE A 1 166 ? 6.295 5.913 -3.390 1.00 98.62 166 ILE A C 1
ATOM 1241 O O . ILE A 1 166 ? 7.053 5.090 -3.888 1.00 98.62 166 ILE A O 1
ATOM 1245 N N . SER A 1 167 ? 5.276 5.542 -2.612 1.00 98.75 167 SER A N 1
ATOM 1246 C CA . SER A 1 167 ? 5.028 4.143 -2.239 1.00 98.75 167 SER A CA 1
ATOM 1247 C C . SER A 1 167 ? 4.771 3.242 -3.453 1.00 98.75 167 SER A C 1
ATOM 1249 O O . SER A 1 167 ? 5.237 2.110 -3.469 1.00 98.75 167 SER A O 1
ATOM 1251 N N . GLY A 1 168 ? 4.073 3.727 -4.487 1.00 98.69 168 GLY A N 1
ATOM 1252 C CA . GLY A 1 168 ? 3.882 2.972 -5.730 1.00 98.69 168 GLY A CA 1
ATOM 1253 C C . GLY A 1 168 ? 5.192 2.707 -6.477 1.00 98.69 168 GLY A C 1
ATOM 1254 O O . GLY A 1 168 ? 5.391 1.606 -6.986 1.00 98.69 168 GLY A O 1
ATOM 1255 N N . LEU A 1 169 ? 6.108 3.681 -6.488 1.00 98.88 169 LEU A N 1
ATOM 1256 C CA . LEU A 1 169 ? 7.451 3.514 -7.052 1.00 98.88 169 LEU A CA 1
ATOM 1257 C C . LEU A 1 169 ? 8.293 2.541 -6.215 1.00 98.88 169 LEU A C 1
ATOM 1259 O O . LEU A 1 169 ? 8.898 1.633 -6.777 1.00 98.88 169 LEU A O 1
ATOM 1263 N N . LEU A 1 170 ? 8.268 2.675 -4.884 1.00 98.88 170 LEU A N 1
ATOM 1264 C CA . LEU A 1 170 ? 8.976 1.784 -3.957 1.00 98.88 170 LEU A CA 1
ATOM 1265 C C . LEU A 1 170 ? 8.536 0.326 -4.099 1.00 98.88 170 LEU A C 1
ATOM 1267 O O . LEU A 1 170 ? 9.374 -0.563 -4.071 1.00 98.88 170 LEU A O 1
ATOM 1271 N N . LEU A 1 171 ? 7.241 0.069 -4.290 1.00 98.88 171 LEU A N 1
ATOM 1272 C CA . LEU A 1 171 ? 6.733 -1.291 -4.480 1.00 98.88 171 LEU A CA 1
ATOM 1273 C C . LEU A 1 171 ? 7.201 -1.923 -5.802 1.00 98.88 171 LEU A C 1
ATOM 1275 O O . LEU A 1 171 ? 7.303 -3.144 -5.875 1.00 98.88 171 LEU A O 1
ATOM 1279 N N . LEU A 1 172 ? 7.470 -1.123 -6.839 1.00 98.88 172 LEU A N 1
ATOM 1280 C CA . LEU A 1 172 ? 7.877 -1.610 -8.162 1.00 98.88 172 LEU A CA 1
ATOM 1281 C C . LEU A 1 172 ? 9.405 -1.716 -8.322 1.00 98.88 172 LEU A C 1
ATOM 1283 O O . LEU A 1 172 ? 9.882 -2.661 -8.949 1.00 98.88 172 LEU A O 1
ATOM 1287 N N . ALA A 1 173 ? 10.162 -0.766 -7.768 1.00 98.81 173 ALA A N 1
ATOM 1288 C CA . ALA A 1 173 ? 11.614 -0.644 -7.935 1.00 98.81 173 ALA A CA 1
ATOM 1289 C C . ALA A 1 173 ? 12.430 -1.930 -7.658 1.00 98.81 173 ALA A C 1
ATOM 1291 O O . ALA A 1 173 ? 13.352 -2.196 -8.428 1.00 98.81 173 ALA A O 1
ATOM 1292 N N . PRO A 1 174 ? 12.095 -2.782 -6.664 1.00 98.81 174 PRO A N 1
ATOM 1293 C CA . PRO A 1 174 ? 12.851 -4.008 -6.400 1.00 98.81 174 PRO A CA 1
ATOM 1294 C C . PRO A 1 174 ? 12.859 -4.996 -7.575 1.00 98.81 174 PRO A C 1
ATOM 1296 O O . PRO A 1 174 ? 13.732 -5.857 -7.657 1.00 98.81 174 PRO A O 1
ATOM 1299 N N . PHE A 1 175 ? 11.896 -4.880 -8.495 1.00 98.62 175 PHE A N 1
ATOM 1300 C CA . PHE A 1 175 ? 11.749 -5.745 -9.667 1.00 98.62 175 PHE A CA 1
ATOM 1301 C C . PHE A 1 175 ? 12.348 -5.142 -10.944 1.00 98.62 175 PHE A C 1
ATOM 1303 O O . PHE A 1 175 ? 12.136 -5.689 -12.028 1.00 98.62 175 PHE A O 1
ATOM 1310 N N . ALA A 1 176 ? 13.065 -4.021 -10.838 1.00 98.69 176 ALA A N 1
ATOM 1311 C CA . ALA A 1 176 ? 13.753 -3.399 -11.960 1.00 98.69 176 ALA A CA 1
ATOM 1312 C C . ALA A 1 176 ? 14.987 -4.192 -12.416 1.00 98.69 176 ALA A C 1
ATOM 1314 O O . ALA A 1 176 ? 15.506 -5.041 -11.686 1.00 98.69 176 ALA A O 1
ATOM 1315 N N . ASP A 1 177 ? 15.427 -3.932 -13.649 1.00 98.38 177 ASP A N 1
ATOM 1316 C CA . ASP A 1 177 ? 16.671 -4.480 -14.202 1.00 98.38 177 ASP A CA 1
ATOM 1317 C C . ASP A 1 177 ? 17.920 -3.811 -13.610 1.00 98.38 177 ASP A C 1
ATOM 1319 O O . ASP A 1 177 ? 18.928 -4.481 -13.386 1.00 98.38 177 ASP A O 1
ATOM 1323 N N . GLU A 1 178 ? 17.836 -2.514 -13.317 1.00 98.44 178 GLU A N 1
ATOM 1324 C CA . GLU A 1 178 ? 18.931 -1.673 -12.839 1.00 98.44 178 GLU A CA 1
ATOM 1325 C C . GLU A 1 178 ? 18.621 -1.064 -11.466 1.00 98.44 178 GLU A C 1
ATOM 1327 O O . GLU A 1 178 ? 17.462 -0.892 -11.070 1.00 98.44 178 GLU A O 1
ATOM 1332 N N . HIS A 1 179 ? 19.687 -0.703 -10.748 1.00 98.56 179 HIS A N 1
ATOM 1333 C CA . HIS A 1 179 ? 19.599 0.031 -9.490 1.00 98.56 179 HIS A CA 1
ATOM 1334 C C . HIS A 1 179 ? 18.717 1.277 -9.649 1.00 98.56 179 HIS A C 1
ATOM 1336 O O . HIS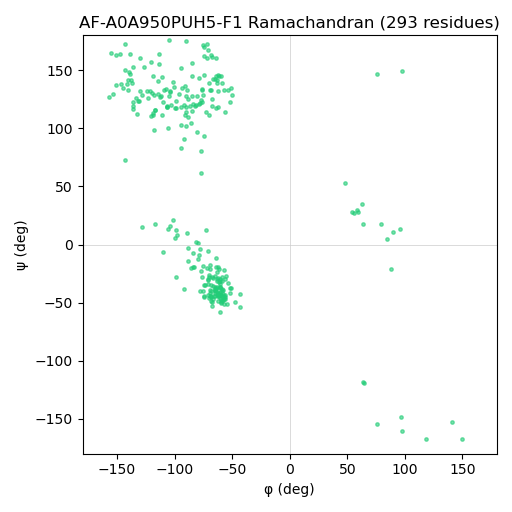 A 1 179 ? 18.826 2.025 -10.626 1.00 98.56 179 HIS A O 1
ATOM 1342 N N . THR A 1 180 ? 17.821 1.490 -8.688 1.00 98.88 180 THR A N 1
ATOM 1343 C CA . THR A 1 180 ? 16.836 2.571 -8.737 1.00 98.88 180 THR A CA 1
ATOM 1344 C C . THR A 1 180 ? 17.044 3.536 -7.581 1.00 98.88 180 THR A C 1
ATOM 1346 O O . THR A 1 180 ? 17.064 3.125 -6.424 1.00 98.88 180 THR A O 1
ATOM 1349 N N . VAL A 1 181 ? 17.130 4.829 -7.896 1.00 98.75 181 VAL A N 1
ATOM 1350 C CA . VAL A 1 181 ? 17.155 5.915 -6.908 1.00 98.75 181 VAL A CA 1
ATOM 1351 C C . VAL A 1 181 ? 15.924 6.781 -7.117 1.00 98.75 181 VAL A C 1
ATOM 1353 O O . VAL A 1 181 ? 15.777 7.411 -8.163 1.00 98.75 181 VAL A O 1
ATOM 1356 N N . ILE A 1 182 ? 15.043 6.821 -6.123 1.00 98.81 182 ILE A N 1
ATOM 1357 C CA . ILE A 1 182 ? 13.864 7.689 -6.112 1.00 98.81 182 ILE A CA 1
ATOM 1358 C C . ILE A 1 182 ? 14.194 8.915 -5.273 1.00 98.81 182 ILE A C 1
ATOM 1360 O O . ILE A 1 182 ? 14.427 8.798 -4.074 1.00 98.81 182 ILE A O 1
ATOM 1364 N N . GLU A 1 183 ? 14.187 10.087 -5.890 1.00 98.56 183 GLU A N 1
ATOM 1365 C CA . GLU A 1 183 ? 14.413 11.371 -5.241 1.00 98.56 183 GLU A CA 1
ATOM 1366 C C . GLU A 1 183 ? 13.100 12.130 -5.069 1.00 98.56 183 GLU A C 1
ATOM 1368 O O . GLU A 1 183 ? 12.300 12.267 -6.000 1.00 98.56 183 GLU A O 1
ATOM 1373 N N . VAL A 1 184 ? 12.895 12.639 -3.859 1.00 98.25 184 VAL A N 1
ATOM 1374 C CA . VAL A 1 184 ? 11.714 13.412 -3.492 1.00 98.25 184 VAL A CA 1
ATOM 1375 C C . VAL A 1 184 ? 11.984 14.893 -3.724 1.00 98.25 184 VAL A C 1
ATOM 1377 O O . VAL A 1 184 ? 12.870 15.482 -3.104 1.00 98.25 184 VAL A O 1
ATOM 1380 N N . GLU A 1 185 ? 11.181 15.508 -4.586 1.00 97.06 185 GLU A N 1
ATOM 1381 C CA . GLU A 1 185 ? 11.203 16.948 -4.826 1.00 97.06 185 GLU A CA 1
ATOM 1382 C C . GLU A 1 185 ? 10.224 17.681 -3.897 1.00 97.06 185 GLU A C 1
ATOM 1384 O O . GLU A 1 185 ? 9.073 17.270 -3.724 1.00 97.06 185 GLU A O 1
ATOM 1389 N N . GLY A 1 186 ? 10.669 18.803 -3.330 1.00 95.25 186 GLY A N 1
ATOM 1390 C CA . GLY A 1 186 ? 9.855 19.637 -2.448 1.00 95.25 186 GLY A CA 1
ATOM 1391 C C . GLY A 1 186 ? 9.673 19.059 -1.041 1.00 95.25 186 GLY A C 1
ATOM 1392 O O . GLY A 1 186 ? 10.525 18.338 -0.521 1.00 95.25 186 GLY A O 1
ATOM 1393 N N . GLU A 1 187 ? 8.573 19.441 -0.392 1.00 94.38 187 GLU A N 1
ATOM 1394 C CA . GLU A 1 187 ? 8.225 18.975 0.951 1.00 94.38 187 GLU A CA 1
ATOM 1395 C C . GLU A 1 187 ? 7.684 17.541 0.920 1.00 94.38 187 GLU A C 1
ATOM 1397 O O . GLU A 1 187 ? 6.805 17.217 0.118 1.00 94.38 187 GLU A O 1
ATOM 1402 N N . LEU A 1 188 ? 8.195 16.691 1.817 1.00 95.19 188 LEU A N 1
ATOM 1403 C CA . LEU A 1 188 ? 7.717 15.326 1.994 1.00 95.19 188 LEU A CA 1
ATOM 1404 C C . LEU A 1 188 ? 6.521 15.299 2.944 1.00 95.19 188 LEU A C 1
ATOM 1406 O O . LEU A 1 188 ? 6.674 15.366 4.164 1.00 95.19 188 LEU A O 1
ATOM 1410 N N . ASN A 1 189 ? 5.338 15.123 2.373 1.00 94.69 189 ASN A N 1
ATOM 1411 C CA . ASN A 1 189 ? 4.110 14.932 3.126 1.00 94.69 189 ASN A CA 1
ATOM 1412 C C . ASN A 1 189 ? 3.927 13.462 3.500 1.00 94.69 189 ASN A C 1
ATOM 1414 O O . ASN A 1 189 ? 4.416 12.561 2.815 1.00 94.69 189 ASN A O 1
ATOM 1418 N N . GLU A 1 190 ? 3.159 13.218 4.565 1.00 95.00 190 GLU A N 1
ATOM 1419 C CA . GLU A 1 190 ? 2.645 11.879 4.880 1.00 95.00 190 GLU A CA 1
ATOM 1420 C C . GLU A 1 190 ? 3.750 10.811 5.068 1.00 95.00 190 GLU A C 1
ATOM 1422 O O . GLU A 1 190 ? 3.515 9.625 4.827 1.00 95.00 190 GLU A O 1
ATOM 1427 N N . ARG A 1 191 ? 4.952 11.206 5.526 1.00 95.94 191 ARG A N 1
ATOM 1428 C CA . ARG A 1 191 ? 6.101 10.305 5.758 1.00 95.94 191 ARG A CA 1
ATOM 1429 C C . ARG A 1 191 ? 5.739 8.979 6.454 1.00 95.94 191 ARG A C 1
ATOM 1431 O O . ARG A 1 191 ? 6.202 7.950 5.961 1.00 95.94 191 ARG A O 1
ATOM 1438 N N . PRO A 1 192 ? 4.882 8.934 7.499 1.00 96.31 192 PRO A N 1
ATOM 1439 C CA . PRO A 1 192 ? 4.527 7.670 8.152 1.00 96.31 192 PRO A CA 1
ATOM 1440 C C . PRO A 1 192 ? 3.959 6.600 7.203 1.00 96.31 192 PRO A C 1
ATOM 1442 O O . PRO A 1 192 ? 4.109 5.404 7.443 1.00 96.31 192 PRO A O 1
ATOM 1445 N N . TYR A 1 193 ? 3.334 6.997 6.090 1.00 97.81 193 TYR A N 1
ATOM 1446 C CA . TYR A 1 193 ? 2.837 6.060 5.080 1.00 97.81 193 TYR A CA 1
ATOM 1447 C C . TYR A 1 193 ? 3.936 5.475 4.193 1.00 97.81 193 TYR A C 1
ATOM 1449 O O . TYR A 1 193 ? 3.765 4.370 3.675 1.00 97.81 193 TYR A O 1
ATOM 1457 N N . ILE A 1 194 ? 5.034 6.201 3.993 1.00 98.12 194 ILE A N 1
ATOM 1458 C CA . ILE A 1 194 ? 6.217 5.707 3.280 1.00 98.12 194 ILE A CA 1
ATOM 1459 C C . ILE A 1 194 ? 6.967 4.734 4.186 1.00 98.12 194 ILE A C 1
ATOM 1461 O O . ILE A 1 194 ? 7.273 3.624 3.755 1.00 98.12 194 ILE A O 1
ATOM 1465 N N . ASP A 1 195 ? 7.145 5.102 5.456 1.00 97.50 195 ASP A N 1
ATOM 1466 C CA . ASP A 1 195 ? 7.773 4.256 6.476 1.00 97.50 195 ASP A CA 1
ATOM 1467 C C . ASP A 1 195 ? 7.006 2.930 6.625 1.00 97.50 195 ASP A C 1
ATOM 1469 O O . ASP A 1 195 ? 7.603 1.852 6.613 1.00 97.50 195 ASP A O 1
ATOM 1473 N N . LEU A 1 196 ? 5.667 2.990 6.635 1.00 98.12 196 LEU A N 1
ATOM 1474 C CA . LEU A 1 196 ? 4.792 1.815 6.569 1.00 98.12 196 LEU A CA 1
ATOM 1475 C C . LEU A 1 196 ? 5.079 0.942 5.334 1.00 98.12 196 LEU A C 1
ATOM 1477 O O . LEU A 1 196 ? 5.171 -0.278 5.451 1.00 98.12 196 LEU A O 1
ATOM 1481 N N . THR A 1 197 ? 5.205 1.543 4.146 1.00 98.69 197 THR A N 1
ATOM 1482 C CA . THR A 1 197 ? 5.508 0.798 2.912 1.00 98.69 197 THR A CA 1
ATOM 1483 C C . THR A 1 197 ? 6.833 0.055 3.034 1.00 98.69 197 THR A C 1
ATOM 1485 O O . THR A 1 197 ? 6.868 -1.150 2.798 1.00 98.69 197 THR A O 1
ATOM 1488 N N . ILE A 1 198 ? 7.895 0.742 3.458 1.00 98.56 198 ILE A N 1
ATOM 1489 C CA . ILE A 1 198 ? 9.247 0.177 3.562 1.00 98.56 198 ILE A CA 1
ATOM 1490 C C . ILE A 1 198 ? 9.300 -0.939 4.607 1.00 98.56 198 ILE A C 1
ATOM 1492 O O . ILE A 1 198 ? 9.840 -2.014 4.348 1.00 98.56 198 ILE A O 1
ATOM 1496 N N . ARG A 1 199 ? 8.680 -0.732 5.771 1.00 98.06 199 ARG A N 1
ATOM 1497 C CA . ARG A 1 199 ? 8.612 -1.753 6.821 1.00 98.06 199 ARG A CA 1
ATOM 1498 C C . ARG A 1 199 ? 7.890 -3.014 6.350 1.00 98.06 199 ARG A C 1
ATOM 1500 O O . ARG A 1 199 ? 8.358 -4.119 6.607 1.00 98.06 199 ARG A O 1
ATOM 1507 N N . MET A 1 200 ? 6.764 -2.871 5.650 1.00 98.69 200 MET A N 1
ATOM 1508 C CA . MET A 1 200 ? 6.030 -4.029 5.132 1.00 98.69 200 MET A CA 1
ATOM 1509 C C . MET A 1 200 ? 6.767 -4.716 3.979 1.00 98.69 200 MET A C 1
ATOM 1511 O O . MET A 1 200 ? 6.725 -5.938 3.883 1.00 98.69 200 MET A O 1
ATOM 1515 N N . MET A 1 201 ? 7.479 -3.962 3.137 1.00 98.81 201 MET A N 1
ATOM 1516 C CA . MET A 1 201 ? 8.383 -4.529 2.131 1.00 98.81 201 MET A CA 1
ATOM 1517 C C . MET A 1 201 ? 9.438 -5.432 2.783 1.00 98.81 201 MET A C 1
ATOM 1519 O O . MET A 1 201 ? 9.627 -6.565 2.337 1.00 98.81 201 MET A O 1
ATOM 1523 N N . ALA A 1 202 ? 10.040 -4.995 3.893 1.00 98.56 202 ALA A N 1
ATOM 1524 C CA . ALA A 1 202 ? 11.023 -5.795 4.621 1.00 98.56 202 ALA A CA 1
ATOM 1525 C C . ALA A 1 202 ? 10.439 -7.118 5.153 1.00 98.56 202 ALA A C 1
ATOM 1527 O O . ALA A 1 202 ? 11.138 -8.129 5.166 1.00 98.56 202 ALA A O 1
ATOM 1528 N N . ALA A 1 203 ? 9.151 -7.149 5.518 1.00 97.81 203 ALA A N 1
ATOM 1529 C CA . ALA A 1 203 ? 8.479 -8.365 5.989 1.00 97.81 203 ALA A CA 1
ATOM 1530 C C . ALA A 1 203 ? 8.404 -9.480 4.929 1.00 97.81 203 ALA A C 1
ATOM 1532 O O . ALA A 1 203 ? 8.305 -10.650 5.288 1.00 97.81 203 ALA A O 1
ATOM 1533 N N . VAL A 1 204 ? 8.481 -9.132 3.640 1.00 98.56 204 VAL A N 1
ATOM 1534 C CA . VAL A 1 204 ? 8.564 -10.089 2.522 1.00 98.56 204 VAL A CA 1
ATOM 1535 C C . VAL A 1 204 ? 9.971 -10.164 1.914 1.00 98.56 204 VAL A C 1
ATOM 1537 O O . VAL A 1 204 ? 10.137 -10.724 0.835 1.00 98.56 204 VAL A O 1
ATOM 1540 N N . GLY A 1 205 ? 10.991 -9.614 2.582 1.00 98.44 205 GLY A N 1
ATOM 1541 C CA . GLY A 1 205 ? 12.387 -9.657 2.129 1.00 98.44 205 GLY A CA 1
ATOM 1542 C C . GLY A 1 205 ? 12.754 -8.639 1.044 1.00 98.44 205 GLY A C 1
ATOM 1543 O O . GLY A 1 205 ? 13.763 -8.815 0.369 1.00 98.44 205 GLY A O 1
ATOM 1544 N N . LEU A 1 206 ? 11.947 -7.589 0.852 1.00 98.81 206 LEU A N 1
ATOM 1545 C CA . LEU A 1 206 ? 12.272 -6.481 -0.046 1.00 98.81 206 LEU A CA 1
ATOM 1546 C C . LEU A 1 206 ? 12.898 -5.325 0.744 1.00 98.81 206 LEU A C 1
ATOM 1548 O O . LEU A 1 206 ? 12.343 -4.861 1.740 1.00 98.81 206 LEU A O 1
ATOM 1552 N N . HIS A 1 207 ? 14.040 -4.836 0.279 1.00 98.56 207 HIS A N 1
ATOM 1553 C CA . HIS A 1 207 ? 14.876 -3.866 0.975 1.00 98.56 207 HIS A CA 1
ATOM 1554 C C . HIS A 1 207 ? 14.935 -2.530 0.234 1.00 98.56 207 HIS A C 1
ATOM 1556 O O . HIS A 1 207 ? 15.038 -2.479 -0.994 1.00 98.56 207 HIS A O 1
ATOM 1562 N N . VAL A 1 208 ? 14.902 -1.451 1.016 1.00 98.69 208 VAL A N 1
ATOM 1563 C CA . VAL A 1 208 ? 15.029 -0.062 0.567 1.00 98.69 208 VAL A CA 1
ATOM 1564 C C . VAL A 1 208 ? 16.020 0.628 1.495 1.00 98.69 208 VAL A C 1
ATOM 1566 O O . VAL A 1 208 ? 15.832 0.619 2.712 1.00 98.69 208 VAL A O 1
ATOM 1569 N N . GLU A 1 209 ? 17.054 1.238 0.932 1.00 98.56 209 GLU A N 1
ATOM 1570 C CA . GLU A 1 209 ? 17.943 2.127 1.668 1.00 98.56 209 GLU A CA 1
ATOM 1571 C C . GLU A 1 209 ? 17.337 3.533 1.704 1.00 98.56 209 GLU A C 1
ATOM 1573 O O . GLU A 1 209 ? 16.948 4.088 0.673 1.00 98.56 209 GLU A O 1
ATOM 1578 N N . ILE A 1 210 ? 17.233 4.109 2.902 1.00 98.31 210 ILE A N 1
ATOM 1579 C CA . ILE A 1 210 ? 16.630 5.425 3.118 1.00 98.31 210 ILE A CA 1
ATOM 1580 C C . ILE A 1 210 ? 17.741 6.462 3.247 1.00 98.31 210 ILE A C 1
ATOM 1582 O O . ILE A 1 210 ? 18.533 6.429 4.189 1.00 98.31 210 ILE A O 1
ATOM 1586 N N . GLY A 1 211 ? 17.763 7.417 2.325 1.00 95.94 211 GLY A N 1
ATOM 1587 C CA . GLY A 1 211 ? 18.681 8.542 2.373 1.00 95.94 211 GLY A CA 1
ATOM 1588 C C . GLY A 1 211 ? 18.310 9.589 3.433 1.00 95.94 211 GLY A C 1
ATOM 1589 O O . GLY A 1 211 ? 17.208 9.584 4.001 1.00 95.94 211 GLY A O 1
ATOM 1590 N N . PRO A 1 212 ? 19.214 10.550 3.695 1.00 92.38 212 PRO A N 1
ATOM 1591 C CA . PRO A 1 212 ? 19.018 11.575 4.713 1.00 92.38 212 PRO A CA 1
ATOM 1592 C C . PRO A 1 212 ? 17.700 12.340 4.548 1.00 92.38 212 PRO A C 1
ATOM 1594 O O . PRO A 1 212 ? 17.336 12.784 3.457 1.00 92.38 212 PRO A O 1
ATOM 1597 N N . GLY A 1 213 ? 16.965 12.495 5.652 1.00 89.50 213 GLY A N 1
ATOM 1598 C CA . GLY A 1 213 ? 15.708 13.246 5.672 1.00 89.50 213 GLY A CA 1
ATOM 1599 C C . GLY A 1 213 ? 14.589 12.660 4.801 1.00 89.50 213 GLY A C 1
ATOM 1600 O O . GLY A 1 213 ? 13.650 13.388 4.499 1.00 89.50 213 GLY A O 1
ATOM 1601 N N . HIS A 1 214 ? 14.680 11.384 4.393 1.00 93.25 214 HIS A N 1
ATOM 1602 C CA . HIS A 1 214 ? 13.707 10.718 3.506 1.00 93.25 214 HIS A CA 1
ATOM 1603 C C . HIS A 1 214 ? 13.575 11.411 2.140 1.00 93.25 214 HIS A C 1
ATOM 1605 O O . HIS A 1 214 ? 12.527 11.367 1.498 1.00 93.25 214 HIS A O 1
ATOM 1611 N N . ARG A 1 215 ? 14.649 12.077 1.695 1.00 95.50 215 ARG A N 1
ATOM 1612 C CA . ARG A 1 215 ? 14.692 12.772 0.402 1.00 95.50 215 ARG A CA 1
ATOM 1613 C C . ARG A 1 215 ? 15.144 11.890 -0.752 1.00 95.50 215 ARG A C 1
ATOM 1615 O O . ARG A 1 215 ? 14.955 12.265 -1.905 1.00 95.50 215 ARG A O 1
ATOM 1622 N N . SER A 1 216 ? 15.718 10.732 -0.457 1.00 97.56 216 SER A N 1
ATOM 1623 C CA . SER A 1 216 ? 16.073 9.736 -1.456 1.00 97.56 216 SER A CA 1
ATOM 1624 C C . SER A 1 216 ? 15.848 8.328 -0.923 1.00 97.56 216 SER A C 1
ATOM 1626 O O . SER A 1 216 ? 15.959 8.081 0.278 1.00 97.56 216 SER A O 1
ATOM 1628 N N . PHE A 1 217 ? 15.531 7.410 -1.828 1.00 98.75 217 PHE A N 1
ATOM 1629 C CA . PHE A 1 217 ? 15.399 5.985 -1.555 1.00 98.75 217 PHE A CA 1
ATOM 1630 C C . PHE A 1 217 ? 16.184 5.224 -2.616 1.00 98.75 217 PHE A C 1
ATOM 1632 O O . PHE A 1 217 ? 15.925 5.420 -3.805 1.00 98.75 217 PHE A O 1
ATOM 1639 N N . ALA A 1 218 ? 17.132 4.389 -2.202 1.00 98.75 218 ALA A N 1
ATOM 1640 C CA . ALA A 1 218 ? 17.938 3.567 -3.096 1.00 98.75 218 ALA A CA 1
ATOM 1641 C C . ALA A 1 218 ? 17.512 2.097 -2.981 1.00 98.75 218 ALA A C 1
ATOM 1643 O O . ALA A 1 218 ? 17.275 1.584 -1.885 1.00 98.75 218 ALA A O 1
ATOM 1644 N N . ILE A 1 219 ? 17.338 1.438 -4.125 1.00 98.81 219 ILE A N 1
ATOM 1645 C CA . ILE A 1 219 ? 16.772 0.094 -4.219 1.00 98.81 219 ILE A CA 1
ATOM 1646 C C . ILE A 1 219 ? 17.614 -0.724 -5.194 1.00 98.81 219 ILE A C 1
ATOM 1648 O O . ILE A 1 219 ? 17.702 -0.400 -6.382 1.00 98.81 219 ILE A O 1
ATOM 1652 N N . GLU A 1 220 ? 18.199 -1.808 -4.685 1.00 98.69 220 GLU A N 1
ATOM 1653 C CA . GLU A 1 220 ? 18.896 -2.792 -5.512 1.00 98.69 220 GLU A CA 1
ATOM 1654 C C . GLU A 1 220 ? 17.915 -3.528 -6.437 1.00 98.69 220 GLU A C 1
ATOM 1656 O O . GLU A 1 220 ? 16.787 -3.819 -6.016 1.00 98.69 220 GLU A O 1
ATOM 1661 N N . PRO A 1 221 ? 18.318 -3.841 -7.682 1.00 98.31 221 PRO A N 1
ATOM 1662 C CA . PRO A 1 221 ? 17.452 -4.496 -8.652 1.00 98.31 221 PRO A CA 1
ATOM 1663 C C . PRO A 1 221 ? 17.272 -5.988 -8.356 1.00 98.31 221 PRO A C 1
ATOM 1665 O O . PRO A 1 221 ? 17.995 -6.587 -7.560 1.00 98.31 221 PRO A O 1
ATOM 1668 N N . ASN A 1 222 ? 16.358 -6.623 -9.094 1.00 97.25 222 ASN A N 1
ATOM 1669 C CA . ASN A 1 222 ? 16.174 -8.081 -9.126 1.00 97.25 222 ASN A CA 1
ATOM 1670 C C . ASN A 1 222 ? 15.957 -8.753 -7.756 1.00 97.25 222 ASN A C 1
ATOM 1672 O O . ASN A 1 222 ? 16.271 -9.937 -7.584 1.00 97.25 222 ASN A O 1
ATOM 1676 N N . GLN A 1 223 ? 15.391 -8.029 -6.792 1.00 98.50 223 GLN A N 1
ATOM 1677 C CA . GLN A 1 223 ? 15.007 -8.607 -5.511 1.00 98.50 223 GLN A CA 1
ATOM 1678 C C . GLN A 1 223 ? 13.842 -9.586 -5.684 1.00 98.50 223 GLN A C 1
ATOM 1680 O O . GLN A 1 223 ? 13.138 -9.611 -6.700 1.00 98.50 223 GLN A O 1
ATOM 1685 N N . ARG A 1 224 ? 13.631 -10.423 -4.669 1.00 98.12 224 ARG A N 1
ATOM 1686 C CA . ARG A 1 224 ? 12.573 -11.433 -4.655 1.00 98.12 224 ARG A CA 1
ATOM 1687 C C . ARG A 1 224 ? 11.768 -11.292 -3.378 1.00 98.12 224 ARG A C 1
ATOM 1689 O O . ARG A 1 224 ? 12.333 -11.285 -2.293 1.00 98.12 224 ARG A O 1
ATOM 1696 N N . ALA A 1 225 ? 10.452 -11.206 -3.526 1.00 98.50 225 ALA A N 1
ATOM 1697 C CA . ALA A 1 225 ? 9.551 -11.274 -2.391 1.00 98.50 225 ALA A CA 1
ATOM 1698 C C . ALA A 1 225 ? 9.378 -12.735 -1.949 1.00 98.50 225 ALA A C 1
ATOM 1700 O O . ALA A 1 225 ? 9.303 -13.642 -2.783 1.00 98.50 225 ALA A O 1
ATOM 1701 N N . HIS A 1 226 ? 9.272 -12.951 -0.645 1.00 98.56 226 HIS A N 1
ATOM 1702 C CA . HIS A 1 226 ? 9.062 -14.252 -0.022 1.00 98.56 226 HIS A CA 1
ATOM 1703 C C . HIS A 1 226 ? 7.742 -14.270 0.756 1.00 98.56 226 HIS A C 1
ATOM 1705 O O . HIS A 1 226 ? 7.364 -13.243 1.326 1.00 98.56 226 HIS A O 1
ATOM 1711 N N . PRO A 1 227 ? 7.019 -15.407 0.782 1.00 98.62 227 PRO A N 1
ATOM 1712 C CA . PRO A 1 227 ? 5.782 -15.498 1.539 1.00 98.62 227 PRO A CA 1
ATOM 1713 C C . PRO A 1 227 ? 6.002 -15.201 3.018 1.00 98.62 227 PRO A C 1
ATOM 1715 O O . PRO A 1 227 ? 6.973 -15.667 3.614 1.00 98.62 227 PRO A O 1
ATOM 1718 N N . ALA A 1 228 ? 5.074 -14.458 3.609 1.00 98.31 228 ALA A N 1
ATOM 1719 C CA . ALA A 1 228 ? 5.164 -14.032 4.999 1.00 98.31 228 ALA A CA 1
ATOM 1720 C C . ALA A 1 228 ? 3.810 -14.133 5.705 1.00 98.31 228 ALA A C 1
ATOM 1722 O O . ALA A 1 228 ? 2.754 -14.230 5.072 1.00 98.31 228 ALA A O 1
ATOM 1723 N N . THR A 1 229 ? 3.850 -14.090 7.037 1.00 98.62 229 THR A N 1
ATOM 1724 C CA . THR A 1 229 ? 2.661 -13.817 7.849 1.00 98.62 229 THR A CA 1
ATOM 1725 C C . THR A 1 229 ? 2.677 -12.348 8.248 1.00 98.62 229 THR A C 1
ATOM 1727 O O . THR A 1 229 ? 3.654 -11.885 8.829 1.00 98.62 229 THR A O 1
ATOM 1730 N N . MET A 1 230 ? 1.617 -11.613 7.920 1.00 98.06 230 MET A N 1
ATOM 1731 C CA . MET A 1 230 ? 1.468 -10.191 8.242 1.00 98.06 230 MET A CA 1
ATOM 1732 C C . MET A 1 230 ? 0.173 -9.981 9.019 1.00 98.06 230 MET A C 1
ATOM 1734 O O . MET A 1 230 ? -0.873 -10.458 8.595 1.00 98.06 230 MET A O 1
ATOM 1738 N N . GLU A 1 231 ? 0.223 -9.256 10.129 1.00 96.31 231 GLU A N 1
ATOM 1739 C CA . GLU A 1 231 ? -0.958 -8.937 10.933 1.00 96.31 231 GLU A CA 1
ATOM 1740 C C . GLU A 1 231 ? -1.441 -7.519 10.633 1.00 96.31 231 GLU A C 1
ATOM 1742 O O . GLU A 1 231 ? -0.640 -6.590 10.507 1.00 96.31 231 GLU A O 1
ATOM 1747 N N . LEU A 1 232 ? -2.755 -7.354 10.466 1.00 96.12 232 LEU A N 1
ATOM 1748 C CA . LEU A 1 232 ? -3.360 -6.048 10.242 1.00 96.12 232 LEU A CA 1
ATOM 1749 C C . LEU A 1 232 ? -3.737 -5.412 11.590 1.00 96.12 232 LEU A C 1
ATOM 1751 O O . LEU A 1 232 ? -4.660 -5.905 12.242 1.00 96.12 232 LEU A O 1
ATOM 1755 N N . PRO A 1 233 ? -3.105 -4.293 11.992 1.00 94.69 233 PRO A N 1
ATOM 1756 C CA . PRO A 1 233 ? -3.496 -3.588 13.205 1.00 94.69 233 PRO A CA 1
ATOM 1757 C C . PRO A 1 233 ? -4.851 -2.899 13.013 1.00 94.69 233 PRO A C 1
ATOM 1759 O O . PRO A 1 233 ? -5.335 -2.739 11.886 1.00 94.69 233 PRO A O 1
ATOM 1762 N N . ALA A 1 234 ? -5.453 -2.438 14.108 1.00 94.25 234 ALA A N 1
ATOM 1763 C CA . ALA A 1 234 ? -6.660 -1.620 14.054 1.00 94.25 234 ALA A CA 1
ATOM 1764 C C . ALA A 1 234 ? -6.454 -0.310 13.271 1.00 94.25 234 ALA A C 1
ATOM 1766 O O . ALA A 1 234 ? -5.386 0.306 13.301 1.00 94.25 234 ALA A O 1
ATOM 1767 N N . ASP A 1 235 ? -7.497 0.116 12.562 1.00 94.88 235 ASP A N 1
ATOM 1768 C CA . ASP A 1 235 ? -7.511 1.332 11.753 1.00 94.88 235 ASP A CA 1
ATOM 1769 C C . ASP A 1 235 ? -7.761 2.569 12.621 1.00 94.88 235 ASP A C 1
ATOM 1771 O O . ASP A 1 235 ? -8.909 2.914 12.921 1.00 94.88 235 ASP A O 1
ATOM 1775 N N . ILE A 1 236 ? -6.690 3.267 13.006 1.00 94.88 236 ILE A N 1
ATOM 1776 C CA . ILE A 1 236 ? -6.798 4.472 13.846 1.00 94.88 236 ILE A CA 1
ATOM 1777 C C . ILE A 1 236 ? -7.625 5.559 13.152 1.00 94.88 236 ILE A C 1
ATOM 1779 O O . ILE A 1 236 ? -8.442 6.205 13.802 1.00 94.88 236 ILE A O 1
ATOM 1783 N N . GLY A 1 237 ? -7.512 5.710 11.831 1.00 92.88 237 GLY A N 1
ATOM 1784 C CA . GLY A 1 237 ? -8.320 6.667 11.075 1.00 92.88 237 GLY A CA 1
ATOM 1785 C C . GLY A 1 237 ? -9.814 6.364 11.113 1.00 92.88 237 GLY A C 1
ATOM 1786 O O . GLY A 1 237 ? -10.626 7.285 11.067 1.00 92.88 237 GLY A O 1
ATOM 1787 N N . SER A 1 238 ? -10.201 5.092 11.240 1.00 92.62 238 SER A N 1
ATOM 1788 C CA . SER A 1 238 ? -11.602 4.720 11.468 1.00 92.62 238 SER A CA 1
ATOM 1789 C C . SER A 1 238 ? -12.008 4.932 12.931 1.00 92.62 238 SER A C 1
ATOM 1791 O O . SER A 1 238 ? -13.093 5.456 13.189 1.00 92.62 238 SER A O 1
ATOM 1793 N N . ALA A 1 239 ? -11.132 4.601 13.888 1.00 94.00 239 ALA A N 1
ATOM 1794 C CA . ALA A 1 239 ? -11.371 4.839 15.315 1.00 94.00 239 ALA A CA 1
ATOM 1795 C C . ALA A 1 239 ? -11.560 6.330 15.640 1.00 94.00 239 ALA A C 1
ATOM 1797 O O . ALA A 1 239 ? -12.375 6.671 16.497 1.00 94.00 239 ALA A O 1
ATOM 1798 N N . ALA A 1 240 ? -10.868 7.216 14.916 1.00 94.25 240 ALA A N 1
ATOM 1799 C CA . ALA A 1 240 ? -10.896 8.661 15.113 1.00 94.25 240 ALA A CA 1
ATOM 1800 C C . ALA A 1 240 ? -12.312 9.253 15.135 1.00 94.25 240 ALA A C 1
ATOM 1802 O O . ALA A 1 240 ? -12.598 10.134 15.942 1.00 94.25 240 ALA A O 1
ATOM 1803 N N . PHE A 1 241 ? -13.226 8.745 14.303 1.00 92.38 241 PHE A N 1
ATOM 1804 C CA . PHE A 1 241 ? -14.611 9.222 14.279 1.00 92.38 241 PHE A CA 1
ATOM 1805 C C . PHE A 1 241 ? -15.377 8.863 15.554 1.00 92.38 241 PHE A C 1
ATOM 1807 O O . PHE A 1 241 ? -16.135 9.685 16.065 1.00 92.38 241 PHE A O 1
ATOM 1814 N N . GLY A 1 242 ? -15.175 7.654 16.081 1.00 92.56 242 GLY A N 1
ATOM 1815 C CA . GLY A 1 242 ? -15.783 7.254 17.347 1.00 92.56 242 GLY A CA 1
ATOM 1816 C C . GLY A 1 242 ? -15.170 8.009 18.525 1.00 92.56 242 GLY A C 1
ATOM 1817 O O . GLY A 1 242 ? -15.912 8.508 19.365 1.00 92.56 242 GLY A O 1
ATOM 1818 N N . LEU A 1 243 ? -13.844 8.179 18.534 1.00 94.19 243 LEU A N 1
ATOM 1819 C CA . LEU A 1 243 ? -13.130 8.960 19.552 1.00 94.19 243 LEU A CA 1
ATOM 1820 C C . LEU A 1 243 ? -13.592 10.427 19.578 1.00 94.19 243 LEU A C 1
ATOM 1822 O O . LEU A 1 243 ? -13.823 10.995 20.645 1.00 94.19 243 LEU A O 1
ATOM 1826 N N . ALA A 1 244 ? -13.813 11.031 18.407 1.00 92.75 244 ALA A N 1
ATOM 1827 C CA . ALA A 1 244 ? -14.367 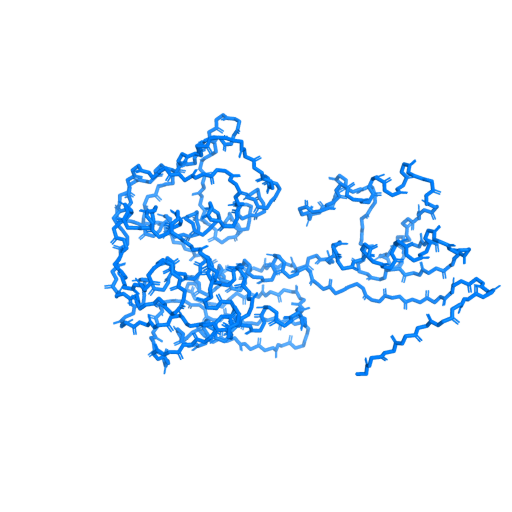12.378 18.305 1.00 92.75 244 ALA A CA 1
ATOM 1828 C C . ALA A 1 244 ? -15.776 12.466 18.910 1.00 92.75 244 ALA A C 1
ATOM 1830 O O . ALA A 1 244 ? -16.082 13.408 19.633 1.00 92.75 244 ALA A O 1
ATOM 1831 N N . VAL A 1 245 ? -16.632 11.472 18.665 1.00 90.25 245 VAL A N 1
ATOM 1832 C CA . VAL A 1 245 ? -17.985 11.425 19.238 1.00 90.25 245 VAL A CA 1
ATOM 1833 C C . VAL A 1 245 ? -17.935 11.276 20.763 1.00 90.25 245 VAL A C 1
ATOM 1835 O O . VAL A 1 245 ? -18.693 11.955 21.457 1.00 90.25 245 VAL A O 1
ATOM 1838 N N . THR A 1 246 ? -17.014 10.467 21.299 1.00 92.62 246 THR A N 1
ATOM 1839 C CA . THR A 1 246 ? -16.825 10.331 22.754 1.00 92.62 246 THR A CA 1
ATOM 1840 C C . THR A 1 246 ? -16.234 11.575 23.412 1.00 92.62 246 THR A C 1
ATOM 1842 O O . THR A 1 246 ? -16.416 11.773 24.605 1.00 92.62 246 THR A O 1
ATOM 1845 N N . ALA A 1 247 ? -15.570 12.444 22.647 1.00 91.00 247 ALA A N 1
ATOM 1846 C CA . ALA A 1 247 ? -15.105 13.738 23.143 1.00 91.00 247 ALA A CA 1
ATOM 1847 C C . ALA A 1 247 ? -16.234 14.780 23.252 1.00 91.00 247 ALA A C 1
ATOM 1849 O O . ALA A 1 247 ? -16.117 15.739 24.010 1.00 91.00 247 ALA A O 1
ATOM 1850 N N . LEU A 1 248 ? -17.332 14.606 22.507 1.00 89.31 248 LEU A N 1
ATOM 1851 C CA . LEU A 1 248 ? -18.465 15.540 22.502 1.00 89.31 248 LEU A CA 1
ATOM 1852 C C . LEU A 1 248 ? -19.485 15.267 23.619 1.00 89.31 248 LEU A C 1
ATOM 1854 O O . LEU A 1 248 ? -20.268 16.154 23.958 1.00 89.31 248 LEU A O 1
ATOM 1858 N N . HIS A 1 249 ? -19.497 14.058 24.186 1.00 87.62 249 HIS A N 1
ATOM 1859 C CA . HIS A 1 249 ? -20.467 13.628 25.194 1.00 87.62 249 HIS A CA 1
ATOM 1860 C C . HIS A 1 249 ? -19.799 12.801 26.296 1.00 87.62 249 HIS A C 1
ATOM 1862 O O . HIS A 1 249 ? -18.880 12.042 25.996 1.00 87.62 249 HIS A O 1
ATOM 1868 N N . PRO A 1 250 ? -20.291 12.850 27.550 1.00 89.44 250 PRO A N 1
ATOM 1869 C CA . PRO A 1 250 ? -19.872 11.900 28.577 1.00 89.44 250 PRO A CA 1
ATOM 1870 C C . PRO A 1 250 ? -19.989 10.465 28.055 1.00 89.44 250 PRO A C 1
ATOM 1872 O O . PRO A 1 250 ? -21.032 10.097 27.511 1.00 89.44 250 PRO A O 1
ATOM 1875 N N . SER A 1 251 ? -18.924 9.678 28.178 1.00 93.62 251 SER A N 1
ATOM 1876 C CA . SER A 1 251 ? -18.814 8.384 27.505 1.00 93.62 251 SER A CA 1
ATOM 1877 C C . SER A 1 251 ? -18.260 7.291 28.423 1.00 93.62 251 SER A C 1
ATOM 1879 O O . SER A 1 251 ? -17.580 7.569 29.403 1.00 93.62 251 SER A O 1
ATOM 1881 N N . ASN A 1 252 ? -18.640 6.051 28.124 1.00 94.38 252 ASN A N 1
ATOM 1882 C CA . ASN A 1 252 ? -18.048 4.807 28.607 1.00 94.38 252 ASN A CA 1
ATOM 1883 C C . ASN A 1 252 ? -18.095 3.789 27.456 1.00 94.38 252 ASN A C 1
ATOM 1885 O O . ASN A 1 252 ? -18.935 2.879 27.422 1.00 94.38 252 ASN A O 1
ATOM 1889 N N . VAL A 1 253 ? -17.240 3.999 26.461 1.00 95.44 253 VAL A N 1
ATOM 1890 C CA . VAL A 1 253 ? -17.194 3.223 25.221 1.00 95.44 253 VAL A CA 1
ATOM 1891 C C . VAL A 1 253 ? -15.883 2.451 25.145 1.00 95.44 253 VAL A C 1
ATOM 1893 O O . VAL A 1 253 ? -14.801 3.009 25.303 1.00 95.44 253 VAL A O 1
ATOM 1896 N N . LEU A 1 254 ? -15.977 1.148 24.881 1.00 95.06 254 LEU A N 1
ATOM 1897 C CA . LEU A 1 254 ? -14.823 0.285 24.642 1.00 95.06 254 LEU A CA 1
ATOM 1898 C C . LEU A 1 254 ? -14.539 0.177 23.137 1.00 95.06 254 LEU A C 1
ATOM 1900 O O . LEU A 1 254 ? -15.360 -0.346 22.387 1.00 95.06 254 LEU A O 1
ATOM 1904 N N . PHE A 1 255 ? -13.364 0.617 22.702 1.00 95.56 255 PHE A N 1
ATOM 1905 C CA . PHE A 1 255 ? -12.865 0.488 21.334 1.00 95.56 255 PHE A CA 1
ATOM 1906 C C . PHE A 1 255 ? -12.054 -0.803 21.198 1.00 95.56 255 PHE A C 1
ATOM 1908 O O . PHE A 1 255 ? -10.848 -0.841 21.455 1.00 95.56 255 PHE A O 1
ATOM 1915 N N . SER A 1 256 ? -12.722 -1.888 20.816 1.00 92.12 256 SER A N 1
ATOM 1916 C CA . SER A 1 256 ? -12.090 -3.198 20.641 1.00 92.12 256 SER A CA 1
ATOM 1917 C C . SER A 1 256 ? -11.165 -3.220 19.433 1.00 92.12 256 SER A C 1
ATOM 1919 O O . SER A 1 256 ? -11.497 -2.676 18.385 1.00 92.12 256 SER A O 1
ATOM 1921 N N . GLY A 1 257 ? -10.002 -3.857 19.578 1.00 86.06 257 GLY A N 1
ATOM 1922 C CA . GLY A 1 257 ? -8.972 -3.909 18.536 1.00 86.06 257 GLY A CA 1
ATOM 1923 C C . GLY A 1 257 ? -7.991 -2.735 18.581 1.00 86.06 257 GLY A C 1
ATOM 1924 O O . GLY A 1 257 ? -6.858 -2.884 18.126 1.00 86.06 257 GLY A O 1
ATOM 1925 N N . LEU A 1 258 ? -8.354 -1.605 19.201 1.00 89.62 258 LEU A N 1
ATOM 1926 C CA . LEU A 1 258 ? -7.402 -0.535 19.491 1.00 89.62 258 LEU A CA 1
ATOM 1927 C C . LEU A 1 258 ? -6.512 -0.964 20.667 1.00 89.62 258 LEU A C 1
ATOM 1929 O O . LEU A 1 258 ? -6.878 -0.829 21.829 1.00 89.62 258 LEU A O 1
ATOM 1933 N N . GLN A 1 259 ? -5.363 -1.556 20.350 1.00 83.56 259 GLN A N 1
ATOM 1934 C CA . GLN A 1 259 ? -4.521 -2.287 21.306 1.00 83.56 259 GLN A CA 1
ATOM 1935 C C . GLN A 1 259 ? -3.338 -1.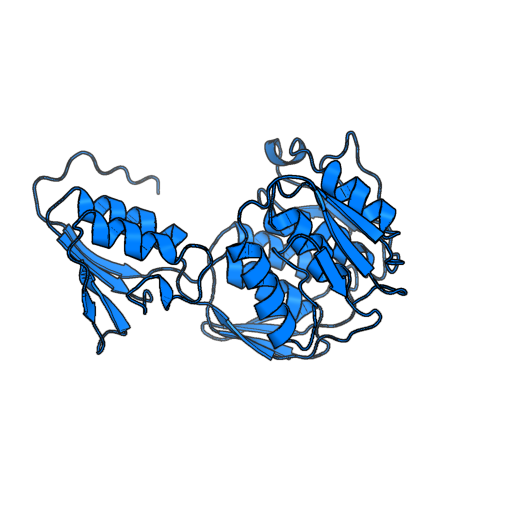487 21.867 1.00 83.56 259 GLN A C 1
ATOM 1937 O O . GLN A 1 259 ? -2.426 -2.065 22.450 1.00 83.56 259 GLN A O 1
ATOM 1942 N N . THR A 1 260 ? -3.307 -0.173 21.660 1.00 80.38 260 THR A N 1
ATOM 1943 C CA . THR A 1 260 ? -2.126 0.644 21.958 1.00 80.38 260 THR A CA 1
ATOM 1944 C C . THR A 1 260 ? -2.509 2.023 22.473 1.00 80.38 260 THR A C 1
ATOM 1946 O O . THR A 1 260 ? -3.372 2.681 21.898 1.00 80.38 260 THR A O 1
ATOM 1949 N N . MET A 1 261 ? -1.822 2.438 23.537 1.00 77.62 261 MET A N 1
ATOM 1950 C CA . MET A 1 261 ? -1.741 3.791 24.091 1.00 77.62 261 MET A CA 1
ATOM 1951 C C . MET A 1 261 ? -0.391 3.889 24.829 1.00 77.62 261 MET A C 1
ATOM 1953 O O . MET A 1 261 ? -0.123 3.007 25.652 1.00 77.62 261 MET A O 1
ATOM 1957 N N . PRO A 1 262 ? 0.457 4.908 24.590 1.00 81.38 262 PRO A N 1
ATOM 1958 C CA . PRO A 1 262 ? 0.254 6.074 23.720 1.00 81.38 262 PRO A CA 1
ATOM 1959 C C . PRO A 1 262 ? 0.283 5.744 22.213 1.00 81.38 262 PRO A C 1
ATOM 1961 O O . PRO A 1 262 ? 0.578 4.624 21.794 1.00 81.38 262 PRO A O 1
ATOM 1964 N N . GLY A 1 263 ? -0.040 6.726 21.376 1.00 81.56 263 GLY A N 1
ATOM 1965 C CA . GLY A 1 263 ? -0.021 6.630 19.916 1.00 81.56 263 GLY A CA 1
ATOM 1966 C C . GLY A 1 263 ? 1.362 6.362 19.326 1.00 81.56 263 GLY A C 1
ATOM 1967 O O . GLY A 1 263 ? 1.472 5.696 18.300 1.00 81.56 263 GLY A O 1
ATOM 1968 N N . GLN A 1 264 ? 2.424 6.801 20.001 1.00 80.69 264 GLN A N 1
ATOM 1969 C CA . GLN A 1 264 ? 3.820 6.535 19.620 1.00 80.69 264 GLN A CA 1
ATOM 1970 C C . GLN A 1 264 ? 4.183 5.046 19.554 1.00 80.69 264 GLN A C 1
ATOM 1972 O O . GLN A 1 264 ? 5.070 4.673 18.790 1.00 80.69 264 GLN A O 1
ATOM 1977 N N . THR A 1 265 ? 3.517 4.190 20.335 1.00 82.38 265 THR A N 1
ATOM 1978 C CA . THR A 1 265 ? 3.736 2.734 20.291 1.00 82.38 265 THR A CA 1
ATOM 1979 C C . THR A 1 265 ? 2.849 2.040 19.261 1.00 82.38 265 THR A C 1
ATOM 1981 O O . THR A 1 265 ? 2.952 0.827 19.082 1.00 82.38 265 THR A O 1
ATOM 1984 N N . ALA A 1 266 ? 1.972 2.787 18.583 1.00 85.50 266 ALA A N 1
ATOM 1985 C CA . ALA A 1 266 ? 1.083 2.233 17.584 1.00 85.50 266 ALA A CA 1
ATOM 1986 C C . ALA A 1 266 ? 1.832 1.934 16.291 1.00 85.50 266 ALA A C 1
ATOM 1988 O O . ALA A 1 266 ? 2.441 2.816 15.684 1.00 85.50 266 ALA A O 1
ATOM 1989 N N . ASP A 1 267 ? 1.678 0.708 15.798 1.00 86.94 267 ASP A N 1
ATOM 1990 C CA . ASP A 1 267 ? 2.116 0.354 14.456 1.00 86.94 267 ASP A CA 1
ATOM 1991 C C . ASP A 1 267 ? 1.133 0.883 13.394 1.00 86.94 267 ASP A C 1
ATOM 1993 O O . ASP A 1 267 ? 0.455 0.129 12.699 1.00 86.94 267 ASP A O 1
ATOM 1997 N N . HIS A 1 268 ? 0.962 2.205 13.316 1.00 94.19 268 HIS A N 1
ATOM 1998 C CA . HIS A 1 268 ? 0.004 2.831 12.410 1.00 94.19 268 HIS A CA 1
ATOM 1999 C C . HIS A 1 268 ? 0.446 4.238 11.981 1.00 94.19 268 HIS A C 1
ATOM 2001 O O . HIS A 1 268 ? 0.833 5.039 12.831 1.00 94.19 268 HIS A O 1
ATOM 2007 N N . PRO A 1 269 ? 0.317 4.606 10.688 1.00 94.19 269 PRO A N 1
ATOM 2008 C CA . PRO A 1 269 ? 0.751 5.916 10.186 1.00 94.19 269 PRO A CA 1
ATOM 2009 C C . PRO A 1 269 ? 0.006 7.103 10.816 1.00 94.19 269 PRO A C 1
ATOM 2011 O O . PRO A 1 269 ? 0.485 8.230 10.777 1.00 94.19 269 PRO A O 1
ATOM 2014 N N . GLU A 1 270 ? -1.163 6.844 11.398 1.00 95.00 270 GLU A N 1
ATOM 2015 C CA . GLU A 1 270 ? -2.003 7.837 12.080 1.00 95.00 270 GLU A CA 1
ATOM 2016 C C . GLU A 1 270 ? -1.912 7.722 13.618 1.00 95.00 270 GLU A C 1
ATOM 2018 O O . GLU A 1 270 ? -2.751 8.275 14.318 1.00 95.00 270 GLU A O 1
ATOM 2023 N N . GLY A 1 271 ? -0.906 7.017 14.160 1.00 93.75 271 GLY A N 1
ATOM 2024 C CA . GLY A 1 271 ? -0.716 6.798 15.605 1.00 93.75 271 GLY A CA 1
ATOM 2025 C C . GLY A 1 271 ? -0.743 8.076 16.441 1.00 93.75 271 GLY A C 1
ATOM 2026 O O . GLY A 1 271 ? -1.430 8.125 17.458 1.00 93.75 271 GLY A O 1
ATOM 2027 N N . ALA A 1 272 ? -0.101 9.142 15.954 1.00 93.12 272 ALA A N 1
ATOM 2028 C CA . ALA A 1 272 ? -0.047 10.446 16.621 1.00 93.12 272 ALA A CA 1
ATOM 2029 C C . ALA A 1 272 ? -1.430 11.061 16.915 1.00 93.12 272 ALA A C 1
ATOM 2031 O O . ALA A 1 272 ? -1.550 11.889 17.813 1.00 93.12 272 ALA A O 1
ATOM 2032 N N . PHE A 1 273 ? -2.489 10.647 16.205 1.00 94.06 273 PHE A N 1
ATOM 2033 C CA . PHE A 1 273 ? -3.851 11.086 16.509 1.00 94.06 273 PHE A CA 1
ATOM 2034 C C . PHE A 1 273 ? -4.269 10.727 17.942 1.00 94.06 273 PHE A C 1
ATOM 2036 O O . PHE A 1 273 ? -4.923 11.536 18.595 1.00 94.06 273 PHE A O 1
ATOM 2043 N N . LEU A 1 274 ? -3.877 9.548 18.441 1.00 93.69 274 LEU A N 1
ATOM 2044 C CA . LEU A 1 274 ? -4.209 9.109 19.800 1.00 93.69 274 LEU A CA 1
ATOM 2045 C C . LEU A 1 274 ? -3.571 10.014 20.861 1.00 93.69 274 LEU A C 1
ATOM 2047 O O . LEU A 1 274 ? -4.207 10.324 21.865 1.00 93.69 274 LEU A O 1
ATOM 2051 N N . ASP A 1 275 ? -2.348 10.480 20.613 1.00 92.50 275 ASP A N 1
ATOM 2052 C CA . ASP A 1 275 ? -1.656 11.401 21.517 1.00 92.50 275 ASP A CA 1
ATOM 2053 C C . ASP A 1 275 ? -2.341 12.772 21.520 1.00 92.50 275 ASP A C 1
ATOM 2055 O O . ASP A 1 275 ? -2.648 13.303 22.584 1.00 92.50 275 ASP A O 1
ATOM 2059 N N . ILE A 1 276 ? -2.695 13.291 20.339 1.00 93.75 276 ILE A N 1
ATOM 2060 C CA . ILE A 1 276 ? -3.397 14.575 20.201 1.00 93.75 276 ILE A CA 1
ATOM 2061 C C . ILE A 1 276 ? -4.720 14.567 20.975 1.00 93.75 276 ILE A C 1
ATOM 2063 O O . ILE A 1 276 ? -5.003 15.502 21.721 1.00 93.75 276 ILE A O 1
ATOM 2067 N N . VAL A 1 277 ? -5.547 13.526 20.831 1.00 93.56 277 VAL A N 1
ATOM 2068 C CA . VAL A 1 277 ? -6.841 13.498 21.536 1.00 93.56 277 VAL A CA 1
ATOM 2069 C C . VAL A 1 277 ? -6.683 13.300 23.047 1.00 93.56 277 VAL A C 1
ATOM 2071 O O . VAL A 1 277 ? -7.492 13.832 23.807 1.00 93.56 277 VAL A O 1
ATOM 2074 N N . ALA A 1 278 ? -5.632 12.607 23.499 1.00 92.44 278 ALA A N 1
ATOM 2075 C CA . ALA A 1 278 ? -5.292 12.526 24.919 1.00 92.44 278 ALA A CA 1
ATOM 2076 C C . ALA A 1 278 ? -4.860 13.895 25.474 1.00 92.44 278 ALA A C 1
ATOM 2078 O O . ALA A 1 278 ? -5.340 14.308 26.528 1.00 92.44 278 ALA A O 1
ATOM 2079 N N . GLU A 1 279 ? -4.017 14.634 24.746 1.00 94.06 279 GLU A N 1
ATOM 2080 C CA . GLU A 1 279 ? -3.586 15.997 25.100 1.00 94.06 279 GLU A CA 1
ATOM 2081 C C . GLU A 1 279 ? -4.751 16.994 25.126 1.00 94.06 279 GLU A C 1
ATOM 2083 O O . GLU A 1 279 ? -4.770 17.913 25.945 1.00 94.06 279 GLU A O 1
ATOM 2088 N N . MET A 1 280 ? -5.767 16.785 24.285 1.00 94.88 280 MET A N 1
ATOM 2089 C CA . MET A 1 280 ? -7.023 17.544 24.324 1.00 94.88 280 MET A CA 1
ATOM 2090 C C . MET A 1 280 ? -7.904 17.218 25.544 1.00 94.88 280 MET A C 1
ATOM 2092 O O . MET A 1 280 ? -8.923 17.878 25.746 1.00 94.88 280 MET A O 1
ATOM 2096 N N . GLY A 1 281 ? -7.528 16.232 26.365 1.00 94.00 281 GLY A N 1
ATOM 2097 C CA . GLY A 1 281 ? -8.199 15.892 27.619 1.00 94.00 281 GLY A CA 1
ATOM 2098 C C . GLY A 1 281 ? -9.232 14.770 27.521 1.00 94.00 281 GLY A C 1
ATOM 2099 O O . GLY A 1 281 ? -10.009 14.596 28.459 1.00 94.00 281 GLY A O 1
ATOM 2100 N N . LEU A 1 282 ? -9.266 14.005 26.423 1.00 94.50 282 LEU A N 1
ATOM 2101 C CA . LEU A 1 282 ? -10.122 12.820 26.324 1.00 94.50 282 LEU A CA 1
ATOM 2102 C C . LEU A 1 282 ? -9.610 11.735 27.298 1.00 94.50 282 LEU A C 1
ATOM 2104 O O . LEU A 1 282 ? -8.469 11.290 27.140 1.00 94.50 282 LEU A O 1
ATOM 2108 N N . PRO A 1 283 ? -10.402 11.288 28.295 1.00 92.25 283 PRO A N 1
ATOM 2109 C CA . PRO A 1 283 ? -9.939 10.344 29.310 1.00 92.25 283 PRO A CA 1
ATOM 2110 C C . PRO A 1 283 ? -9.874 8.915 28.756 1.00 92.25 283 PRO A C 1
ATOM 2112 O O . PRO A 1 283 ? -10.763 8.101 28.974 1.00 92.25 283 PRO A O 1
ATOM 2115 N N . MET A 1 284 ? -8.801 8.603 28.034 1.00 92.81 284 MET A N 1
ATOM 2116 C CA . MET A 1 284 ? -8.585 7.280 27.453 1.00 92.81 284 MET A CA 1
ATOM 2117 C C . MET A 1 284 ? -7.743 6.391 28.372 1.00 92.81 284 MET A C 1
ATOM 2119 O O . MET A 1 284 ? -6.693 6.807 28.863 1.00 92.81 284 MET A O 1
ATOM 2123 N N . ALA A 1 285 ? -8.158 5.139 28.551 1.00 91.62 285 ALA A N 1
ATOM 2124 C CA . ALA A 1 285 ? -7.433 4.137 29.326 1.00 91.62 285 ALA A CA 1
ATOM 2125 C C . ALA A 1 285 ? -7.282 2.833 28.535 1.00 91.62 285 ALA A C 1
ATOM 2127 O O . ALA A 1 285 ? -8.253 2.304 27.994 1.00 91.62 285 ALA A O 1
ATOM 2128 N N . TYR A 1 286 ? -6.065 2.288 28.492 1.00 90.69 286 TYR A N 1
ATOM 2129 C CA . TYR A 1 286 ? -5.835 0.963 27.925 1.00 90.69 286 TYR A CA 1
ATOM 2130 C C . TYR A 1 286 ? -6.287 -0.126 28.905 1.00 90.69 286 TYR A C 1
ATOM 2132 O O . TYR A 1 286 ? -5.804 -0.208 30.034 1.00 90.69 286 TYR A O 1
ATOM 2140 N N . ASP A 1 287 ? -7.202 -0.978 28.455 1.00 88.00 287 ASP A N 1
ATOM 2141 C CA . ASP A 1 287 ? -7.665 -2.166 29.159 1.00 88.00 287 ASP A CA 1
ATOM 2142 C C . ASP A 1 287 ? -6.848 -3.375 28.683 1.00 88.00 287 ASP A C 1
ATOM 2144 O O . ASP A 1 287 ? -7.064 -3.918 27.595 1.00 88.00 287 ASP A O 1
ATOM 2148 N N . ALA A 1 288 ? -5.885 -3.797 29.506 1.00 84.81 288 ALA A N 1
ATOM 2149 C CA . ALA A 1 288 ? -4.980 -4.896 29.180 1.00 84.81 288 ALA A CA 1
ATOM 2150 C C . ALA A 1 288 ? -5.683 -6.262 29.087 1.00 84.81 288 ALA A C 1
ATOM 2152 O O . ALA A 1 288 ? -5.223 -7.125 28.340 1.00 84.81 288 ALA A O 1
ATOM 2153 N N . GLN A 1 289 ? -6.787 -6.466 29.818 1.00 83.25 289 GLN A N 1
ATOM 2154 C CA . GLN A 1 289 ? -7.547 -7.719 29.768 1.00 83.25 289 GLN A CA 1
ATOM 2155 C C . GLN A 1 289 ? -8.356 -7.802 28.476 1.00 83.25 289 GLN A C 1
ATOM 2157 O O . GLN A 1 289 ? -8.349 -8.832 27.804 1.00 83.25 289 GLN A O 1
ATOM 2162 N N . ALA A 1 290 ? -9.012 -6.702 28.106 1.00 82.62 290 ALA A N 1
ATOM 2163 C CA . ALA A 1 290 ? -9.802 -6.624 26.883 1.00 82.62 290 ALA A CA 1
ATOM 2164 C C . ALA A 1 290 ? -8.954 -6.388 25.622 1.00 82.62 290 ALA A C 1
ATOM 2166 O O . ALA A 1 290 ? -9.479 -6.512 24.515 1.00 82.62 290 ALA A O 1
ATOM 2167 N N . ARG A 1 291 ? -7.667 -6.029 25.775 1.00 86.25 291 ARG A N 1
ATOM 2168 C CA . ARG A 1 291 ? -6.787 -5.559 24.690 1.00 86.25 291 ARG A CA 1
ATOM 2169 C C . ARG A 1 291 ? -7.492 -4.480 23.859 1.00 86.25 291 ARG A C 1
ATOM 2171 O O . ARG A 1 291 ? -7.659 -4.602 22.644 1.00 86.25 291 ARG A O 1
ATOM 2178 N N . ALA A 1 292 ? -7.979 -3.458 24.548 1.00 91.56 292 ALA A N 1
ATOM 2179 C CA . ALA A 1 292 ? -8.834 -2.422 23.984 1.00 91.56 292 ALA A CA 1
ATOM 2180 C C . ALA A 1 292 ? -8.583 -1.083 24.684 1.00 91.56 292 ALA A C 1
ATOM 2182 O O . ALA A 1 292 ? -8.027 -1.044 25.779 1.00 91.56 292 ALA A O 1
ATOM 2183 N N . VAL A 1 293 ? -9.034 0.014 24.084 1.00 92.56 293 VAL A N 1
ATOM 2184 C CA . VAL A 1 293 ? -9.028 1.334 24.731 1.00 92.56 293 VAL A CA 1
ATOM 2185 C C . VAL A 1 293 ? -10.440 1.671 25.180 1.00 92.56 293 VAL A C 1
ATOM 2187 O O . VAL A 1 293 ? -11.388 1.543 24.407 1.00 92.56 293 VAL A O 1
ATOM 2190 N N . ARG A 1 294 ? -10.588 2.096 26.431 1.00 94.31 294 ARG A N 1
ATOM 2191 C CA . ARG A 1 294 ? -11.831 2.631 26.983 1.00 94.31 294 ARG A CA 1
ATOM 2192 C C . ARG A 1 294 ? -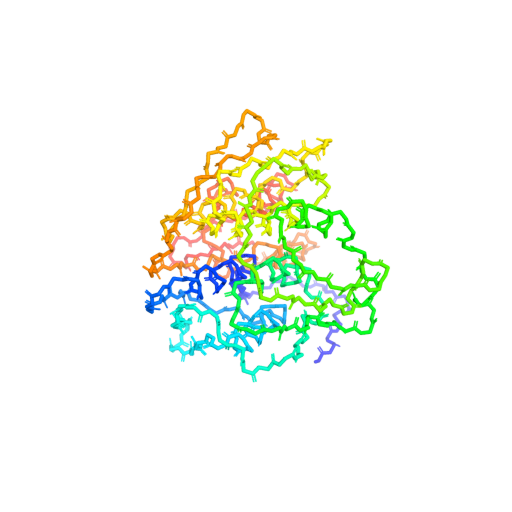11.761 4.151 27.028 1.00 94.31 294 ARG A C 1
ATOM 2194 O O . ARG A 1 294 ? -10.715 4.691 27.382 1.00 94.31 294 ARG A O 1
ATOM 2201 N N . VAL A 1 295 ? -12.873 4.797 26.692 1.00 93.31 295 VAL A N 1
ATOM 2202 C CA . VAL A 1 295 ? -13.090 6.247 26.803 1.00 93.31 295 VAL A CA 1
ATOM 2203 C C . VAL A 1 295 ? -14.340 6.523 27.611 1.00 93.31 295 VAL A C 1
ATOM 2205 O O . VAL A 1 295 ? -15.350 5.832 27.340 1.00 93.31 295 VAL A O 1
#

Foldseek 3Di:
DPDDDDDDPDAAEDEDEFAFAPLLLLLLQLLQQQAAAKAKEAADGPDPLSVLLVQVSVQQVWDWDDDPGIIIIRHDQGEGPDQEGESEQHPLSVLQVQLVVLSGPFKHWYAYPPVQQPPAPVQLVVQSVVQVWDWDDDNRGPRIITGNDQGAAAEGEGELPDLSSVLSCLNRRQAHPAKHKYFYPDDHPLVLSNVLSQVSCVQQPFHWDADPPSRMIIGGYDTHGHHGYHYGAGHVVSVLVVLVVCVVGNYWYKHQRQQDPPLVPDSDSCSCSSVVSVVVPRPWDQDPVRSTITD

Mean predicted aligned error: 4.04 Å

Nearest PDB structures (foldseek):
  3fk1-assembly1_A  TM=9.027E-01  e=6.443E-25  Escherichia coli K-12
  2o15-assembly1_A  TM=9.101E-01  e=1.237E-20  Mycobacterium tuberculosis
  6q03-assembly1_A  TM=7.369E-01  e=9.027E-17  Clostridioides difficile 630
  6q0a-assembly1_A  TM=7.407E-01  e=4.624E-16  Clostridioides difficile 630
  6q0y-assembly1_A  TM=7.238E-01  e=3.406E-15  Clostridioides difficile 630

pLDDT: mean 94.87, std 6.59, range [44.41, 98.88]